Protein AF-A0A3L8DUJ2-F1 (afdb_monomer)

Structure (mmCIF, N/CA/C/O backbone):
data_AF-A0A3L8DUJ2-F1
#
_entry.id   AF-A0A3L8DUJ2-F1
#
loop_
_atom_site.group_PDB
_atom_site.id
_atom_site.type_symbol
_atom_site.label_atom_id
_atom_site.label_alt_id
_atom_site.label_comp_id
_atom_site.label_asym_id
_atom_site.label_entity_id
_atom_site.label_seq_id
_atom_site.pdbx_PDB_ins_code
_atom_site.Cartn_x
_atom_site.Cartn_y
_atom_site.Cartn_z
_atom_site.occupancy
_atom_site.B_iso_or_equiv
_atom_site.auth_seq_id
_atom_site.auth_comp_id
_atom_site.auth_asym_id
_atom_site.auth_atom_id
_atom_site.pdbx_PDB_model_num
ATOM 1 N N . MET A 1 1 ? 12.429 31.337 -0.204 1.00 51.56 1 MET A N 1
ATOM 2 C CA . MET A 1 1 ? 13.627 30.733 0.418 1.00 51.56 1 MET A CA 1
ATOM 3 C C . MET A 1 1 ? 13.841 29.356 -0.197 1.00 51.56 1 MET A C 1
ATOM 5 O O . MET A 1 1 ? 12.935 28.537 -0.114 1.00 51.56 1 MET A O 1
ATOM 9 N N . GLY A 1 2 ? 14.973 29.127 -0.867 1.00 71.50 2 GLY A N 1
ATOM 10 C CA . GLY A 1 2 ? 15.311 27.838 -1.490 1.00 71.50 2 GLY A CA 1
ATOM 11 C C . GLY A 1 2 ? 15.632 27.920 -2.986 1.00 71.50 2 GLY A C 1
ATOM 12 O O . GLY A 1 2 ? 15.269 28.884 -3.656 1.00 71.50 2 GLY A O 1
ATOM 13 N N . GLN A 1 3 ? 16.328 26.900 -3.489 1.00 84.81 3 GLN A N 1
ATOM 14 C CA . GLN A 1 3 ? 16.688 26.745 -4.900 1.00 84.81 3 GLN A CA 1
ATOM 15 C C . GLN A 1 3 ? 15.460 26.372 -5.748 1.00 84.81 3 GLN A C 1
ATOM 17 O O . GLN A 1 3 ? 14.489 25.792 -5.249 1.00 84.81 3 GLN A O 1
ATOM 22 N N . ARG A 1 4 ? 15.528 26.673 -7.048 1.00 89.69 4 ARG A N 1
ATOM 23 C CA . ARG A 1 4 ? 14.541 26.261 -8.053 1.00 89.69 4 ARG A CA 1
ATOM 24 C C . ARG A 1 4 ? 15.185 25.283 -9.031 1.00 89.69 4 ARG A C 1
ATOM 26 O O . ARG A 1 4 ? 16.366 25.418 -9.342 1.00 89.69 4 ARG A O 1
ATOM 33 N N . VAL A 1 5 ? 14.420 24.301 -9.496 1.00 88.75 5 VAL A N 1
ATOM 34 C CA . VAL A 1 5 ? 14.848 23.400 -10.573 1.00 88.75 5 VAL A CA 1
ATOM 35 C C . VAL A 1 5 ? 15.156 24.237 -11.819 1.00 88.75 5 VAL A C 1
ATOM 37 O O . VAL A 1 5 ? 14.340 25.061 -12.223 1.00 88.75 5 VAL A O 1
ATOM 40 N N . SER A 1 6 ? 16.350 24.056 -12.389 1.00 91.00 6 SER A N 1
ATOM 41 C CA . SER A 1 6 ? 16.820 24.796 -13.569 1.00 91.00 6 SER A CA 1
ATOM 42 C C . SER A 1 6 ? 16.299 24.224 -14.889 1.00 91.00 6 SER A C 1
ATOM 44 O O . SER A 1 6 ? 16.225 24.948 -15.877 1.00 91.00 6 SER A O 1
ATOM 46 N N . ARG A 1 7 ? 15.924 22.938 -14.912 1.00 89.69 7 ARG A N 1
ATOM 47 C CA . ARG A 1 7 ? 15.285 22.289 -16.064 1.00 89.69 7 ARG A CA 1
ATOM 48 C C . ARG A 1 7 ? 13.833 22.760 -16.194 1.00 89.69 7 ARG A C 1
ATOM 50 O O . ARG A 1 7 ? 13.106 22.800 -15.203 1.00 89.69 7 ARG A O 1
ATOM 57 N N . SER A 1 8 ? 13.419 23.090 -17.414 1.00 88.62 8 SER A N 1
ATOM 58 C CA . SER A 1 8 ? 12.047 23.503 -17.743 1.00 88.62 8 SER A CA 1
ATOM 59 C C . SER A 1 8 ? 11.201 22.395 -18.373 1.00 88.62 8 SER A C 1
ATOM 61 O O . SER A 1 8 ? 10.003 22.600 -18.561 1.00 88.62 8 SER A O 1
ATOM 63 N N . ASP A 1 9 ? 11.819 21.263 -18.709 1.00 92.00 9 ASP A N 1
ATOM 64 C CA . ASP A 1 9 ? 11.188 20.120 -19.368 1.00 92.00 9 ASP A CA 1
ATOM 65 C C . ASP A 1 9 ? 11.848 18.797 -18.935 1.00 92.00 9 ASP A C 1
ATOM 67 O O . ASP A 1 9 ? 12.896 18.798 -18.270 1.00 92.00 9 ASP A O 1
ATOM 71 N N . PHE A 1 10 ? 11.216 17.682 -19.296 1.00 92.25 10 PHE A N 1
ATOM 72 C CA . PHE A 1 10 ? 11.746 16.334 -19.145 1.00 92.25 10 PHE A CA 1
ATOM 73 C C . PHE A 1 10 ? 12.882 16.053 -20.137 1.00 92.25 10 PHE A C 1
ATOM 75 O O . PHE A 1 10 ? 13.062 16.730 -21.148 1.00 92.25 10 PHE A O 1
ATOM 82 N N . GLU A 1 11 ? 13.684 15.043 -19.815 1.00 91.56 11 GLU A N 1
ATOM 83 C CA . GLU A 1 11 ? 14.733 14.545 -20.698 1.00 91.56 11 GLU A CA 1
ATOM 84 C C . GLU A 1 11 ? 14.161 13.415 -21.554 1.00 91.56 11 GLU A C 1
ATOM 86 O O . GLU A 1 11 ? 13.809 12.359 -21.033 1.00 91.56 11 GLU A O 1
ATOM 91 N N . TRP A 1 12 ? 14.049 13.657 -22.858 1.00 91.44 12 TRP A N 1
ATOM 92 C CA . TRP A 1 12 ? 13.443 12.722 -23.800 1.00 91.44 12 TRP A CA 1
ATOM 93 C C . TRP A 1 12 ? 14.512 11.873 -24.481 1.00 91.44 12 TRP A C 1
ATOM 95 O O . TRP A 1 12 ? 15.396 12.394 -25.165 1.00 91.44 12 TRP A O 1
ATOM 105 N N . VAL A 1 13 ? 14.412 10.557 -24.311 1.00 90.12 13 VAL A N 1
ATOM 106 C CA . VAL A 1 13 ? 15.259 9.570 -24.985 1.00 90.12 13 VAL A CA 1
ATOM 107 C C . VAL A 1 13 ? 14.403 8.724 -25.922 1.00 90.12 13 VAL A C 1
ATOM 109 O O . VAL A 1 13 ? 13.294 8.335 -25.577 1.00 90.12 13 VAL A O 1
ATOM 112 N N . TYR A 1 14 ? 14.923 8.447 -27.118 1.00 86.69 14 TYR A N 1
ATOM 113 C CA . TYR A 1 14 ? 14.209 7.708 -28.174 1.00 86.69 14 TYR A CA 1
ATOM 114 C C . TYR A 1 14 ? 14.741 6.282 -28.363 1.00 86.69 14 TYR A C 1
ATOM 116 O O . TYR A 1 14 ? 14.442 5.614 -29.350 1.00 86.69 14 TYR A O 1
ATOM 124 N N . THR A 1 15 ? 15.581 5.828 -27.437 1.00 86.62 15 THR A N 1
ATOM 125 C CA . THR A 1 15 ? 16.028 4.439 -27.350 1.00 86.62 15 THR A CA 1
ATOM 126 C C . THR A 1 15 ? 14.998 3.617 -26.590 1.00 86.62 15 THR A C 1
ATOM 128 O O . THR A 1 15 ? 14.381 4.126 -25.658 1.00 86.62 15 THR A O 1
ATOM 131 N N . GLU A 1 16 ? 14.860 2.338 -26.936 1.00 81.31 16 GLU A N 1
ATOM 132 C CA . GLU A 1 16 ? 14.031 1.411 -26.161 1.00 81.31 16 GLU A CA 1
ATOM 133 C C . GLU A 1 16 ? 14.493 1.306 -24.700 1.00 81.31 16 GLU A C 1
ATOM 135 O O . GLU A 1 16 ? 15.642 1.618 -24.358 1.00 81.31 16 GLU A O 1
ATOM 140 N N . GLU A 1 17 ? 13.592 0.832 -23.836 1.00 84.25 17 GLU A N 1
ATOM 141 C CA . GLU A 1 17 ? 13.891 0.633 -22.424 1.00 84.25 17 GLU A CA 1
ATOM 142 C C . GLU A 1 17 ? 15.117 -0.304 -22.261 1.00 84.25 17 GLU A C 1
ATOM 144 O O . GLU A 1 17 ? 15.214 -1.353 -22.912 1.00 84.25 17 GLU A O 1
ATOM 149 N N . PRO A 1 18 ? 16.114 0.061 -21.434 1.00 88.69 18 PRO A N 1
ATOM 150 C CA . PRO A 1 18 ? 17.411 -0.609 -21.464 1.00 88.69 18 PRO A CA 1
ATOM 151 C C . PRO A 1 18 ? 17.435 -1.972 -20.754 1.00 88.69 18 PRO A C 1
ATOM 153 O O . PRO A 1 18 ? 18.408 -2.715 -20.906 1.00 88.69 18 PRO A O 1
ATOM 156 N N . HIS A 1 19 ? 16.436 -2.320 -19.941 1.00 90.06 19 HIS A N 1
ATOM 157 C CA . HIS A 1 19 ? 16.432 -3.497 -19.070 1.00 90.06 19 HIS A CA 1
ATOM 158 C C . HIS A 1 19 ? 16.319 -4.796 -19.857 1.00 90.06 19 HIS A C 1
ATOM 160 O O . HIS A 1 19 ? 17.081 -5.717 -19.561 1.00 90.06 19 HIS A O 1
ATOM 166 N N . ALA A 1 20 ? 15.448 -4.890 -20.863 1.00 87.50 20 ALA A N 1
ATOM 167 C CA . ALA A 1 20 ? 15.317 -6.081 -21.699 1.00 87.50 20 ALA A CA 1
ATOM 168 C C . ALA A 1 20 ? 16.631 -6.403 -22.425 1.00 87.50 20 ALA A C 1
ATOM 170 O O . ALA A 1 20 ? 17.154 -7.521 -22.315 1.00 87.50 20 ALA A O 1
ATOM 171 N N . THR A 1 21 ? 17.214 -5.404 -23.092 1.00 90.88 21 THR A N 1
ATOM 172 C CA . THR A 1 21 ? 18.497 -5.535 -23.799 1.00 90.88 21 THR A CA 1
ATOM 173 C C . THR A 1 21 ? 19.629 -5.867 -22.830 1.00 90.88 21 THR A C 1
ATOM 175 O O . THR A 1 21 ? 20.369 -6.834 -23.038 1.00 90.88 21 THR A O 1
ATOM 178 N N . ARG A 1 22 ? 19.730 -5.143 -21.707 1.00 94.81 22 ARG A N 1
ATOM 179 C CA . ARG A 1 22 ? 20.743 -5.399 -20.673 1.00 94.81 22 ARG A CA 1
ATOM 180 C C . ARG A 1 22 ? 20.598 -6.796 -20.068 1.00 94.81 22 ARG A C 1
ATOM 182 O O . ARG A 1 22 ? 21.603 -7.478 -19.886 1.00 94.81 22 ARG A O 1
ATOM 189 N N . ARG A 1 23 ? 19.374 -7.264 -19.806 1.00 94.25 23 ARG A N 1
ATOM 190 C CA . ARG A 1 23 ? 19.098 -8.619 -19.303 1.00 94.25 23 ARG A CA 1
ATOM 191 C C . ARG A 1 23 ? 19.582 -9.684 -20.282 1.00 94.25 23 ARG A C 1
ATOM 193 O O . ARG A 1 23 ? 20.184 -10.659 -19.840 1.00 94.25 23 ARG A O 1
ATOM 200 N N . LYS A 1 24 ? 19.348 -9.508 -21.587 1.00 95.00 24 LYS A N 1
ATOM 201 C CA . LYS A 1 24 ? 19.829 -10.439 -22.619 1.00 95.00 24 LYS A CA 1
ATOM 202 C C . LYS A 1 24 ? 21.357 -10.538 -22.603 1.00 95.00 24 LYS A C 1
ATOM 204 O O . LYS A 1 24 ? 21.879 -11.634 -22.422 1.00 95.00 24 LYS A O 1
ATOM 209 N N . ILE A 1 25 ? 22.048 -9.398 -22.672 1.00 97.44 25 ILE A N 1
ATOM 210 C CA . ILE A 1 25 ? 23.520 -9.330 -22.664 1.00 97.44 25 ILE A CA 1
ATOM 211 C C . ILE A 1 25 ? 24.095 -9.959 -21.383 1.00 97.44 25 ILE A C 1
ATOM 213 O O . ILE A 1 25 ? 25.041 -10.746 -21.437 1.00 97.44 25 ILE A O 1
ATOM 217 N N . ILE A 1 26 ? 23.504 -9.657 -20.220 1.00 97.94 26 ILE A N 1
ATOM 218 C CA . ILE A 1 26 ? 23.931 -10.224 -18.933 1.00 97.94 26 ILE A CA 1
ATOM 219 C C . ILE A 1 26 ? 23.755 -11.746 -18.912 1.00 97.94 26 ILE A C 1
ATOM 221 O O . ILE A 1 26 ? 24.659 -12.440 -18.461 1.00 97.94 26 ILE A O 1
ATOM 225 N N . LEU A 1 27 ? 22.627 -12.281 -19.388 1.00 97.69 27 LEU A N 1
ATOM 226 C CA . LEU A 1 27 ? 22.362 -13.725 -19.365 1.00 97.69 27 LEU A CA 1
ATOM 227 C C . LEU A 1 27 ? 23.178 -14.510 -20.397 1.00 97.69 27 LEU A C 1
ATOM 229 O O . LEU A 1 27 ? 23.447 -15.688 -20.165 1.00 97.69 27 LEU A O 1
ATOM 233 N N . GLU A 1 28 ? 23.555 -13.888 -21.513 1.00 97.69 28 GLU A N 1
ATOM 234 C CA . GLU A 1 28 ? 24.498 -14.462 -22.480 1.00 97.69 28 GLU A CA 1
ATOM 235 C C . GLU A 1 28 ? 25.902 -14.558 -21.875 1.00 97.69 28 GLU A C 1
ATOM 237 O O . GLU A 1 28 ? 26.544 -15.603 -21.965 1.00 97.69 28 GLU A O 1
ATOM 242 N N . LYS A 1 29 ? 26.352 -13.499 -21.189 1.00 98.38 29 LYS A N 1
ATOM 243 C CA . LYS A 1 29 ? 27.673 -13.458 -20.547 1.00 98.38 29 LYS A CA 1
ATOM 244 C C . LYS A 1 29 ? 27.754 -14.299 -19.266 1.00 98.38 29 LYS A C 1
ATOM 246 O O . LYS A 1 29 ? 28.795 -14.886 -18.982 1.00 98.38 29 LYS A O 1
ATOM 251 N N . TYR A 1 30 ? 26.674 -14.350 -18.488 1.00 98.12 30 TYR A N 1
ATOM 252 C CA . TYR A 1 30 ? 26.605 -15.000 -17.176 1.00 98.12 30 TYR A CA 1
ATOM 253 C C . TYR A 1 30 ? 25.392 -15.947 -17.078 1.00 98.12 30 TYR A C 1
ATOM 255 O O . TYR A 1 30 ? 24.457 -15.703 -16.303 1.00 98.12 30 TYR A O 1
ATOM 263 N N . PRO A 1 31 ? 25.381 -17.065 -17.831 1.00 97.19 31 PRO A N 1
ATOM 264 C CA . PRO A 1 31 ? 24.243 -17.986 -17.875 1.00 97.19 31 PRO A CA 1
ATOM 265 C C . PRO A 1 31 ? 23.925 -18.632 -16.519 1.00 97.19 31 PRO A C 1
ATOM 267 O O . PRO A 1 31 ? 22.786 -19.042 -16.291 1.00 97.19 31 PRO A O 1
ATOM 270 N N . GLN A 1 32 ? 24.888 -18.682 -15.590 1.00 97.75 32 GLN A N 1
ATOM 271 C CA . GLN A 1 32 ? 24.691 -19.182 -14.228 1.00 97.75 32 GLN A CA 1
ATOM 272 C C . GLN A 1 32 ? 23.631 -18.403 -13.439 1.00 97.75 32 GLN A C 1
ATOM 274 O O . GLN A 1 32 ? 23.022 -18.981 -12.543 1.00 97.75 32 GLN A O 1
ATOM 279 N N . ILE A 1 33 ? 23.342 -17.145 -13.799 1.00 97.81 33 ILE A N 1
ATOM 280 C CA . ILE A 1 33 ? 22.275 -16.347 -13.170 1.00 97.81 33 ILE A CA 1
ATOM 281 C C . ILE A 1 33 ? 20.909 -17.023 -13.336 1.00 97.81 33 ILE A C 1
ATOM 283 O O . ILE A 1 33 ? 20.070 -16.924 -12.447 1.00 97.81 33 ILE A O 1
ATOM 287 N N . LYS A 1 34 ? 20.691 -17.794 -14.413 1.00 96.00 34 LYS A N 1
ATOM 288 C CA . LYS A 1 34 ? 19.440 -18.546 -14.609 1.00 96.00 34 LYS A CA 1
ATOM 289 C C . LYS A 1 34 ? 19.165 -19.544 -13.478 1.00 96.00 34 LYS A C 1
ATOM 291 O O . LYS A 1 34 ? 18.008 -19.867 -13.243 1.00 96.00 34 LYS A O 1
ATOM 296 N N . ARG A 1 35 ? 20.199 -20.008 -12.761 1.00 96.50 35 ARG A N 1
ATOM 297 C CA . ARG A 1 35 ? 20.050 -20.899 -11.594 1.00 96.50 35 ARG A CA 1
ATOM 298 C C . ARG A 1 35 ? 19.441 -20.193 -10.381 1.00 96.50 35 ARG A C 1
ATOM 300 O O . ARG A 1 35 ? 18.950 -20.868 -9.489 1.00 96.50 35 ARG A O 1
ATOM 307 N N . LEU A 1 36 ? 19.482 -18.860 -10.350 1.00 95.19 36 LEU A N 1
ATOM 308 C CA . LEU A 1 36 ? 18.889 -18.040 -9.291 1.00 95.19 36 LEU A CA 1
ATOM 309 C C . LEU A 1 36 ? 17.400 -17.759 -9.537 1.00 95.19 36 LEU A C 1
ATOM 311 O O . LEU A 1 36 ? 16.731 -17.221 -8.661 1.00 95.19 36 LEU A O 1
ATOM 315 N N . PHE A 1 37 ? 16.869 -18.080 -10.723 1.00 94.25 37 PHE A N 1
ATOM 316 C CA . PHE A 1 37 ? 15.454 -17.874 -11.014 1.00 94.25 37 PHE A CA 1
ATOM 317 C C . PHE A 1 37 ? 14.604 -18.851 -10.208 1.00 94.25 37 PHE A C 1
ATOM 319 O O . PHE A 1 37 ? 14.864 -20.051 -10.173 1.00 94.25 37 PHE A O 1
ATOM 326 N N . GLY A 1 38 ? 13.551 -18.332 -9.596 1.00 93.25 38 GLY A N 1
ATOM 327 C CA . GLY A 1 38 ? 12.688 -19.099 -8.721 1.00 93.25 38 GLY A CA 1
ATOM 328 C C . GLY A 1 38 ? 11.961 -18.171 -7.769 1.00 93.25 38 GLY A C 1
ATOM 329 O O . GLY A 1 38 ? 11.775 -16.993 -8.056 1.00 93.25 38 GLY A O 1
ATOM 330 N N . TYR A 1 39 ? 11.548 -18.721 -6.640 1.00 94.81 39 TYR A N 1
ATOM 331 C CA . TYR A 1 39 ? 10.947 -17.978 -5.544 1.00 94.81 39 TYR A CA 1
ATOM 332 C C . TYR A 1 39 ? 11.642 -18.393 -4.247 1.00 94.81 39 TYR A C 1
ATOM 334 O O . TYR A 1 39 ? 12.182 -19.499 -4.174 1.00 94.81 39 TYR A O 1
ATOM 342 N N . ASP A 1 40 ? 11.618 -17.536 -3.231 1.00 93.19 40 ASP A N 1
ATOM 343 C CA . ASP A 1 40 ? 12.178 -17.861 -1.919 1.00 93.19 40 ASP A CA 1
ATOM 344 C C . ASP A 1 40 ? 11.108 -18.547 -1.040 1.00 93.19 40 ASP A C 1
ATOM 346 O O . ASP A 1 40 ? 10.085 -17.934 -0.713 1.00 93.19 40 ASP A O 1
ATOM 350 N N . PRO A 1 41 ? 11.300 -19.813 -0.616 1.00 93.38 41 PRO A N 1
ATOM 351 C CA . PRO A 1 41 ? 10.362 -20.497 0.268 1.00 93.38 41 PRO A CA 1
ATOM 352 C C . PRO A 1 41 ? 10.197 -19.837 1.642 1.00 93.38 41 PRO A C 1
ATOM 354 O O . PRO A 1 41 ? 9.145 -20.034 2.260 1.00 93.38 41 PRO A O 1
ATOM 357 N N . ASN A 1 42 ? 11.190 -19.086 2.125 1.00 96.44 42 ASN A N 1
ATOM 358 C CA . ASN A 1 42 ? 11.157 -18.435 3.435 1.00 96.44 42 ASN A CA 1
ATOM 359 C C . ASN A 1 42 ? 10.414 -17.102 3.416 1.00 96.44 42 ASN A C 1
ATOM 361 O O . ASN A 1 42 ? 9.844 -16.708 4.433 1.00 96.44 42 ASN A O 1
ATOM 365 N N . PHE A 1 43 ? 10.355 -16.447 2.258 1.00 97.62 43 PHE A N 1
ATOM 366 C CA . PHE A 1 43 ? 9.758 -15.126 2.094 1.00 97.62 43 PHE A CA 1
ATOM 367 C C . PHE A 1 43 ? 8.336 -15.032 2.671 1.00 97.62 43 PHE A C 1
ATOM 369 O O . PHE A 1 43 ? 8.038 -14.115 3.434 1.00 97.62 43 PHE A O 1
ATOM 376 N N . LYS A 1 44 ? 7.474 -16.028 2.417 1.00 97.19 44 LYS A N 1
ATOM 377 C CA . LYS A 1 44 ? 6.113 -16.056 2.985 1.00 97.19 44 LYS A CA 1
ATOM 378 C C . LYS A 1 44 ? 6.097 -16.036 4.519 1.00 97.19 44 LYS A C 1
ATOM 380 O O . LYS A 1 44 ? 5.239 -15.390 5.102 1.00 97.19 44 LYS A O 1
ATOM 385 N N . TRP A 1 45 ? 7.051 -16.687 5.181 1.00 97.88 45 TRP A N 1
ATOM 386 C CA . TRP A 1 45 ? 7.107 -16.723 6.643 1.00 97.88 45 TRP A CA 1
ATOM 387 C C . TRP A 1 45 ? 7.568 -15.391 7.225 1.00 97.88 45 TRP A C 1
ATOM 389 O O . TRP A 1 45 ? 7.019 -14.952 8.231 1.00 97.88 45 TRP A O 1
ATOM 399 N N . VAL A 1 46 ? 8.512 -14.717 6.560 1.00 98.19 46 VAL A N 1
ATOM 400 C CA . VAL A 1 46 ? 8.948 -13.363 6.935 1.00 98.19 46 VAL A CA 1
ATOM 401 C C . VAL A 1 46 ? 7.777 -12.386 6.832 1.00 98.19 46 VAL A C 1
ATOM 403 O O . VAL A 1 46 ? 7.485 -11.666 7.784 1.00 98.19 46 VAL A O 1
ATOM 406 N N . VAL A 1 47 ? 7.049 -12.416 5.712 1.00 98.56 47 VAL A N 1
ATOM 407 C CA . VAL A 1 47 ? 5.867 -11.568 5.503 1.00 98.56 47 VAL A CA 1
ATOM 408 C C . VAL A 1 47 ? 4.773 -11.877 6.521 1.00 98.56 47 VAL A C 1
ATOM 410 O O . VAL A 1 47 ? 4.226 -10.954 7.119 1.00 98.56 47 VAL A O 1
ATOM 413 N N . THR A 1 48 ? 4.493 -13.155 6.791 1.00 98.56 48 THR A N 1
ATOM 414 C CA . THR A 1 48 ? 3.551 -13.542 7.848 1.00 98.56 48 THR A CA 1
ATOM 415 C C . THR A 1 48 ? 3.982 -13.028 9.215 1.00 98.56 48 THR A C 1
ATOM 417 O O . THR A 1 48 ? 3.153 -12.463 9.921 1.00 98.56 48 THR A O 1
ATOM 420 N N . GLY A 1 49 ? 5.263 -13.136 9.569 1.00 98.31 49 GLY A N 1
ATOM 421 C CA . GLY A 1 49 ? 5.792 -12.576 10.812 1.00 98.31 49 GLY A CA 1
ATOM 422 C C . GLY A 1 49 ? 5.570 -11.066 10.921 1.00 98.31 49 GLY A C 1
ATOM 423 O O . GLY A 1 49 ? 5.127 -10.593 11.964 1.00 98.31 49 GLY A O 1
ATOM 424 N N . MET A 1 50 ? 5.797 -10.313 9.840 1.00 98.31 50 MET A N 1
ATOM 425 C CA . MET A 1 50 ? 5.558 -8.864 9.807 1.00 98.31 50 MET A CA 1
ATOM 426 C C . MET A 1 50 ? 4.078 -8.498 9.972 1.00 98.31 50 MET A C 1
ATOM 428 O O . MET A 1 50 ? 3.760 -7.596 10.746 1.00 98.31 50 MET A O 1
ATOM 432 N N . VAL A 1 51 ? 3.168 -9.208 9.295 1.00 97.94 51 VAL A N 1
ATOM 433 C CA . VAL A 1 51 ? 1.717 -8.985 9.442 1.00 97.94 51 VAL A CA 1
ATOM 434 C C . VAL A 1 51 ? 1.267 -9.288 10.870 1.00 97.94 51 VAL A C 1
ATOM 436 O O . VAL A 1 51 ? 0.591 -8.471 11.492 1.00 97.94 51 VAL A O 1
ATOM 439 N N . LEU A 1 52 ? 1.686 -10.431 11.421 1.00 96.31 52 LEU A N 1
ATOM 440 C CA . LEU A 1 52 ? 1.353 -10.807 12.794 1.00 96.31 52 LEU A CA 1
ATOM 441 C C . LEU A 1 52 ? 1.935 -9.817 13.808 1.00 96.31 52 LEU A C 1
ATOM 443 O O . LEU A 1 52 ? 1.256 -9.485 14.772 1.00 96.31 52 LEU A O 1
ATOM 447 N N . MET A 1 53 ? 3.143 -9.296 13.580 1.00 94.19 53 MET A N 1
ATOM 448 C CA . MET A 1 53 ? 3.733 -8.256 14.426 1.00 94.19 53 MET A CA 1
ATOM 449 C C . MET A 1 53 ? 2.890 -6.973 14.422 1.00 94.19 53 MET A C 1
ATOM 451 O O . MET A 1 53 ? 2.637 -6.410 15.487 1.00 94.19 53 MET A O 1
ATOM 455 N N . GLN A 1 54 ? 2.400 -6.534 13.256 1.00 91.38 54 GLN A N 1
ATOM 456 C CA . GLN A 1 54 ? 1.486 -5.389 13.184 1.00 91.38 54 GLN A CA 1
ATOM 457 C C . GLN A 1 54 ? 0.187 -5.656 13.951 1.00 91.38 54 GLN A C 1
ATOM 459 O O . GLN A 1 54 ? -0.267 -4.790 14.694 1.00 91.38 54 GLN A O 1
ATOM 464 N N . PHE A 1 55 ? -0.377 -6.863 13.854 1.00 89.62 55 PHE A N 1
ATOM 465 C CA . PHE A 1 55 ? -1.595 -7.214 14.595 1.00 89.62 55 PHE A CA 1
ATOM 466 C C . PHE A 1 55 ? -1.356 -7.287 16.105 1.00 89.62 55 PHE A C 1
ATOM 468 O O . PHE A 1 55 ? -2.164 -6.790 16.883 1.00 89.62 55 PHE A O 1
ATOM 475 N N . LEU A 1 56 ? -0.224 -7.847 16.538 1.00 87.44 56 LEU A N 1
ATOM 476 C CA . LEU A 1 56 ? 0.161 -7.869 17.949 1.00 87.44 56 LEU A CA 1
ATOM 477 C C . LEU A 1 56 ? 0.372 -6.456 18.504 1.00 87.44 56 LEU A C 1
ATOM 479 O O . LEU A 1 56 ? 0.078 -6.208 19.674 1.00 87.44 56 LEU A O 1
ATOM 483 N N . SER A 1 57 ? 0.822 -5.513 17.670 1.00 85.81 57 SER A N 1
ATOM 484 C CA . SER A 1 57 ? 0.989 -4.121 18.089 1.00 85.81 57 SER A CA 1
ATOM 485 C C . SER A 1 57 ? -0.325 -3.483 18.558 1.00 85.81 57 SER A C 1
ATOM 487 O O . SER A 1 57 ? -0.278 -2.629 19.442 1.00 85.81 57 SER A O 1
ATOM 489 N N . PHE A 1 58 ? -1.492 -3.944 18.080 1.00 80.62 58 PHE A N 1
ATOM 490 C CA . PHE A 1 58 ? -2.806 -3.423 18.484 1.00 80.62 58 PHE A CA 1
ATOM 491 C C . PHE A 1 58 ? -3.017 -3.468 20.003 1.00 80.62 58 PHE A C 1
ATOM 493 O O . PHE A 1 58 ? -3.525 -2.510 20.587 1.00 80.62 58 PHE A O 1
ATOM 500 N N . PHE A 1 59 ? -2.549 -4.531 20.664 1.00 80.00 59 PHE A N 1
ATOM 501 C CA . PHE A 1 59 ? -2.672 -4.691 22.116 1.00 80.00 59 PHE A CA 1
ATOM 502 C C . PHE A 1 59 ? -1.787 -3.729 22.911 1.00 80.00 59 PHE A C 1
ATOM 504 O O . PHE A 1 59 ? -2.094 -3.436 24.062 1.00 80.00 59 PHE A O 1
ATOM 511 N N . ILE A 1 60 ? -0.705 -3.239 22.302 1.00 78.00 60 ILE A N 1
ATOM 512 C CA . ILE A 1 60 ? 0.233 -2.298 22.922 1.00 78.00 60 ILE A CA 1
ATOM 513 C C . ILE A 1 60 ? -0.235 -0.865 22.672 1.00 78.00 60 ILE A C 1
ATOM 515 O O . ILE A 1 60 ? -0.260 -0.046 23.587 1.00 78.00 60 ILE A O 1
ATOM 519 N N . VAL A 1 61 ? -0.607 -0.547 21.428 1.00 80.19 61 VAL A N 1
ATOM 520 C CA . VAL A 1 61 ? -0.882 0.836 21.016 1.00 80.19 61 VAL A CA 1
ATOM 521 C C . VAL A 1 61 ? -2.191 1.392 21.564 1.00 80.19 61 VAL A C 1
ATOM 523 O O . VAL A 1 61 ? -2.301 2.609 21.695 1.00 80.19 61 VAL A O 1
ATOM 526 N N . LYS A 1 62 ? -3.151 0.529 21.924 1.00 75.19 62 LYS A N 1
ATOM 527 C CA . LYS A 1 62 ? -4.461 0.937 22.459 1.00 75.19 62 LYS A CA 1
ATOM 528 C C . LYS A 1 62 ? -4.373 1.781 23.741 1.00 75.19 62 LYS A C 1
ATOM 530 O O . LYS A 1 62 ? -5.245 2.609 23.969 1.00 75.19 62 LYS A O 1
ATOM 535 N N . ASP A 1 63 ? -3.318 1.597 24.540 1.00 76.38 63 ASP A N 1
ATOM 536 C CA . ASP A 1 63 ? -3.138 2.277 25.832 1.00 76.38 63 ASP A CA 1
ATOM 537 C C . ASP A 1 63 ? -2.107 3.426 25.761 1.00 76.38 63 ASP A C 1
ATOM 539 O O . ASP A 1 63 ? -1.743 4.020 26.780 1.00 76.38 63 ASP A O 1
ATOM 543 N N . LEU A 1 64 ? -1.584 3.745 24.568 1.00 75.62 64 LEU A N 1
ATOM 544 C CA . LEU A 1 64 ? -0.565 4.781 24.401 1.00 75.62 64 LEU A CA 1
ATOM 545 C C . LEU A 1 64 ? -1.175 6.180 24.286 1.00 75.62 64 LEU A C 1
ATOM 547 O O . LEU A 1 64 ? -2.171 6.408 23.606 1.00 75.62 64 LEU A O 1
ATOM 551 N N . SER A 1 65 ? -0.491 7.166 24.872 1.00 83.44 65 SER A N 1
ATOM 552 C CA . SER A 1 65 ? -0.777 8.571 24.582 1.00 83.44 65 SER A CA 1
ATOM 553 C C . SER A 1 65 ? -0.397 8.920 23.139 1.00 83.44 65 SER A C 1
ATOM 555 O O . SER A 1 65 ? 0.555 8.366 22.585 1.00 83.44 65 SER A O 1
ATOM 557 N N . TYR A 1 66 ? -1.086 9.899 22.548 1.00 80.62 66 TYR A N 1
ATOM 558 C CA . TYR A 1 66 ? -0.869 10.315 21.157 1.00 80.62 66 TYR A CA 1
ATOM 559 C C . TYR A 1 66 ? 0.603 10.578 20.774 1.00 80.62 66 TYR A C 1
ATOM 561 O O . TYR A 1 66 ? 1.018 10.092 19.724 1.00 80.62 66 TYR A O 1
ATOM 569 N N . PRO A 1 67 ? 1.444 11.256 21.584 1.00 87.00 67 PRO A N 1
ATOM 570 C CA . PRO A 1 67 ? 2.852 11.448 21.224 1.00 87.00 67 PRO A CA 1
ATOM 571 C C . PRO A 1 67 ? 3.644 10.137 21.136 1.00 87.00 67 PRO A C 1
ATOM 573 O O . PRO A 1 67 ? 4.452 9.960 20.226 1.00 87.00 67 PRO A O 1
ATOM 576 N N . LYS A 1 68 ? 3.394 9.196 22.059 1.00 84.19 68 LYS A N 1
ATOM 577 C CA . LYS A 1 68 ? 4.032 7.871 22.046 1.00 84.19 68 LYS A CA 1
ATOM 578 C C . LYS A 1 68 ? 3.530 7.038 20.871 1.00 84.19 68 LYS A C 1
ATOM 580 O O . LYS A 1 68 ? 4.330 6.368 20.227 1.00 84.19 68 LYS A O 1
ATOM 585 N N . LEU A 1 69 ? 2.231 7.124 20.577 1.00 83.94 69 LEU A N 1
ATOM 586 C CA . LEU A 1 69 ? 1.620 6.481 19.419 1.00 83.94 69 LEU A CA 1
ATOM 587 C C . LEU A 1 69 ? 2.261 6.967 18.117 1.00 83.94 69 LEU A C 1
ATOM 589 O O . LEU A 1 69 ? 2.671 6.141 17.315 1.00 83.94 69 LEU A O 1
ATOM 593 N N . LEU A 1 70 ? 2.404 8.282 17.924 1.00 85.56 70 LEU A N 1
ATOM 594 C CA . LEU A 1 70 ? 3.029 8.850 16.725 1.00 85.56 70 LEU A CA 1
ATOM 595 C C . LEU A 1 70 ? 4.497 8.431 16.584 1.00 85.56 70 LEU A C 1
ATOM 597 O O . LEU A 1 70 ? 4.924 8.061 15.491 1.00 85.56 70 LEU A O 1
ATOM 601 N N . LEU A 1 71 ? 5.259 8.439 17.683 1.00 89.56 71 LEU A N 1
ATOM 602 C CA . LEU A 1 71 ? 6.651 7.990 17.678 1.00 89.56 71 LEU A CA 1
ATOM 603 C C . LEU A 1 71 ? 6.761 6.508 17.295 1.00 89.56 71 LEU A C 1
ATOM 605 O O . LEU A 1 71 ? 7.553 6.154 16.426 1.00 89.56 71 LEU A O 1
ATOM 609 N N . LEU A 1 72 ? 5.948 5.645 17.909 1.00 90.19 72 LEU A N 1
ATOM 610 C CA . LEU A 1 72 ? 5.951 4.212 17.621 1.00 90.19 72 LEU A CA 1
ATOM 611 C C . LEU A 1 72 ? 5.450 3.920 16.200 1.00 90.19 72 LEU A C 1
ATOM 613 O O . LEU A 1 72 ? 6.037 3.101 15.493 1.00 90.19 72 LEU A O 1
ATOM 617 N N . ALA A 1 73 ? 4.406 4.620 15.755 1.00 88.00 73 ALA A N 1
ATOM 618 C CA . ALA A 1 73 ? 3.882 4.512 14.401 1.00 88.00 73 ALA A CA 1
ATOM 619 C C . ALA A 1 73 ? 4.942 4.891 13.366 1.00 88.00 73 ALA A C 1
ATOM 621 O O . ALA A 1 73 ? 5.057 4.206 12.361 1.00 88.00 73 ALA A O 1
ATOM 622 N N . TYR A 1 74 ? 5.757 5.919 13.609 1.00 89.56 74 TYR A N 1
ATOM 623 C CA . TYR A 1 74 ? 6.824 6.301 12.686 1.00 89.56 74 TYR A CA 1
ATOM 624 C C . TYR A 1 74 ? 8.027 5.347 12.748 1.00 89.56 74 TYR A C 1
ATO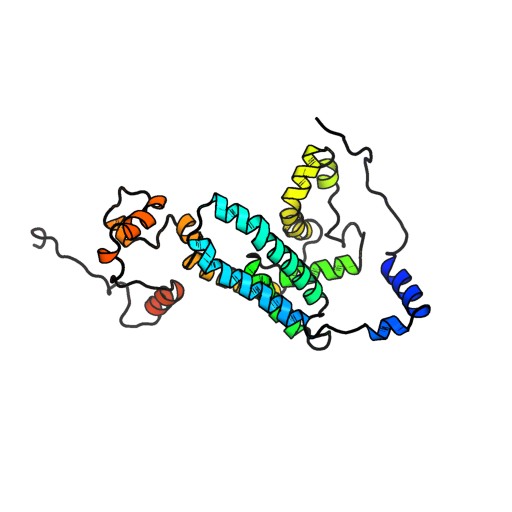M 626 O O . TYR A 1 74 ? 8.449 4.808 11.726 1.00 89.56 74 TYR A O 1
ATOM 634 N N . CYS A 1 75 ? 8.571 5.106 13.944 1.00 91.44 75 CYS A N 1
ATOM 635 C CA . CYS A 1 75 ? 9.825 4.370 14.121 1.00 91.44 75 CYS A CA 1
ATOM 636 C C . CYS A 1 75 ? 9.688 2.853 13.955 1.00 91.44 75 CYS A C 1
ATOM 638 O O . CYS A 1 75 ? 10.665 2.196 13.609 1.00 91.44 75 CYS A O 1
ATOM 640 N N . PHE A 1 76 ? 8.509 2.291 14.222 1.00 91.12 76 PHE A N 1
ATOM 641 C CA . PHE A 1 76 ? 8.277 0.848 14.167 1.00 91.12 76 PHE A CA 1
ATOM 642 C C . PHE A 1 76 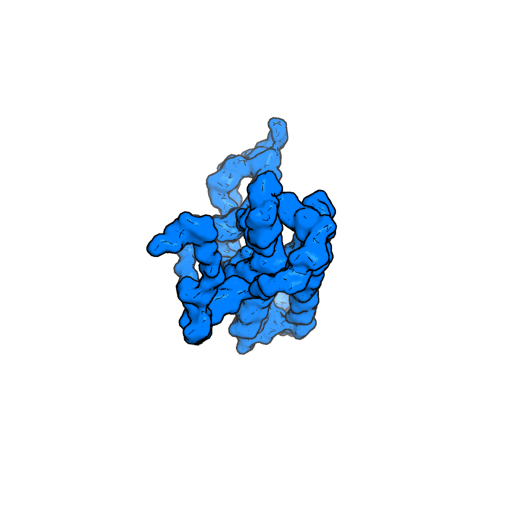? 7.218 0.496 13.125 1.00 91.12 76 PHE A C 1
ATOM 644 O O . PHE A 1 76 ? 7.507 -0.226 12.170 1.00 91.12 76 PHE A O 1
ATOM 651 N N . GLY A 1 77 ? 6.019 1.072 13.252 1.00 91.69 77 GLY A N 1
ATOM 652 C CA . GLY A 1 77 ? 4.909 0.799 12.336 1.00 91.69 77 GLY A CA 1
ATOM 653 C C . GLY A 1 77 ? 5.246 1.146 10.883 1.00 91.69 77 GLY A C 1
ATOM 654 O O . GLY A 1 77 ? 5.002 0.346 9.984 1.00 91.69 77 GLY A O 1
ATOM 655 N N . GLY A 1 78 ? 5.876 2.298 10.657 1.00 91.88 78 GLY A N 1
ATOM 656 C CA . GLY A 1 78 ? 6.271 2.796 9.345 1.00 91.88 78 GLY A CA 1
ATOM 657 C C . GLY A 1 78 ? 7.361 1.946 8.704 1.00 91.88 78 GLY A C 1
ATOM 658 O O . GLY A 1 78 ? 7.286 1.668 7.511 1.00 91.88 78 GLY A O 1
ATOM 659 N N . VAL A 1 79 ? 8.326 1.462 9.492 1.00 95.56 79 VAL A N 1
ATOM 660 C CA . VAL A 1 79 ? 9.390 0.567 9.009 1.00 95.56 79 VAL A CA 1
ATOM 661 C C . VAL A 1 79 ? 8.803 -0.765 8.547 1.00 95.56 79 VAL A C 1
ATOM 663 O O . VAL A 1 79 ? 9.103 -1.222 7.442 1.00 95.56 79 VAL A O 1
ATOM 666 N N . ILE A 1 80 ? 7.920 -1.365 9.350 1.00 96.69 80 ILE A N 1
ATOM 667 C CA . ILE A 1 80 ? 7.271 -2.626 8.981 1.00 96.69 80 ILE A CA 1
ATOM 668 C C . ILE A 1 80 ? 6.330 -2.424 7.790 1.00 96.69 80 ILE A C 1
ATOM 670 O O . ILE A 1 80 ? 6.366 -3.222 6.859 1.00 96.69 80 ILE A O 1
ATOM 674 N N . ASN A 1 81 ? 5.541 -1.346 7.753 1.00 95.06 81 ASN A N 1
ATOM 675 C CA . ASN A 1 81 ? 4.666 -1.060 6.612 1.00 95.06 81 ASN A CA 1
ATOM 676 C C . ASN A 1 81 ? 5.454 -0.803 5.326 1.00 95.06 81 ASN A C 1
ATOM 678 O O . ASN A 1 81 ? 5.056 -1.287 4.270 1.00 95.06 81 ASN A O 1
ATOM 682 N N . HIS A 1 82 ? 6.595 -0.118 5.397 1.00 95.31 82 HIS A N 1
ATOM 683 C CA . HIS A 1 82 ? 7.475 0.032 4.242 1.00 95.31 82 HIS A CA 1
ATOM 684 C C . HIS A 1 82 ? 7.998 -1.328 3.753 1.00 95.31 82 HIS A C 1
ATOM 686 O O . HIS A 1 82 ? 7.973 -1.612 2.557 1.00 95.31 82 HIS A O 1
ATOM 692 N N . SER A 1 83 ? 8.396 -2.211 4.672 1.00 97.75 83 SER A N 1
ATOM 693 C CA . SER A 1 83 ? 8.812 -3.571 4.319 1.00 97.75 83 SER A CA 1
ATOM 694 C C . SER A 1 83 ? 7.663 -4.409 3.739 1.00 97.75 83 SER A C 1
ATOM 696 O O . SER A 1 83 ? 7.864 -5.124 2.761 1.00 97.75 83 SER A O 1
ATOM 698 N N . LEU A 1 84 ? 6.440 -4.274 4.259 1.00 98.12 84 LEU A N 1
ATOM 699 C CA . LEU A 1 84 ? 5.246 -4.928 3.714 1.00 98.12 84 LEU A CA 1
ATOM 700 C C . LEU A 1 84 ? 4.882 -4.410 2.316 1.00 98.12 84 LEU A C 1
ATOM 702 O O . LEU A 1 84 ? 4.489 -5.205 1.467 1.00 98.12 84 LEU A O 1
ATOM 706 N N . MET A 1 85 ? 5.070 -3.119 2.036 1.00 96.31 85 MET A N 1
ATOM 707 C CA . MET A 1 85 ? 4.924 -2.567 0.683 1.00 96.31 85 MET A CA 1
ATOM 708 C C . MET A 1 85 ? 5.908 -3.216 -0.298 1.00 96.31 85 MET A C 1
ATOM 710 O O . MET A 1 85 ? 5.511 -3.645 -1.382 1.00 96.31 85 MET A O 1
ATOM 714 N N . LEU A 1 86 ? 7.176 -3.366 0.101 1.00 97.19 86 LEU A N 1
ATOM 715 C CA . LEU A 1 86 ? 8.174 -4.096 -0.689 1.00 97.19 86 LEU A CA 1
ATOM 716 C C . LEU A 1 86 ? 7.826 -5.587 -0.811 1.00 97.19 86 LEU A C 1
ATOM 718 O O . LEU A 1 86 ? 8.028 -6.196 -1.858 1.00 97.19 86 LEU A O 1
ATOM 722 N N . ALA A 1 87 ? 7.237 -6.183 0.222 1.00 98.19 87 ALA A N 1
ATOM 723 C CA . ALA A 1 87 ? 6.762 -7.552 0.136 1.00 98.19 87 ALA A CA 1
ATOM 724 C C . ALA A 1 87 ? 5.618 -7.698 -0.881 1.00 98.19 87 ALA A C 1
ATOM 726 O O . ALA A 1 87 ? 5.637 -8.617 -1.695 1.00 98.19 87 ALA A O 1
ATOM 727 N N . ILE A 1 88 ? 4.645 -6.784 -0.887 1.00 98.12 88 ILE A N 1
ATOM 728 C CA . ILE A 1 88 ? 3.571 -6.742 -1.892 1.00 98.12 88 ILE A CA 1
ATOM 729 C C . ILE A 1 88 ? 4.162 -6.585 -3.300 1.00 98.12 88 ILE A C 1
ATOM 731 O O . ILE A 1 88 ? 3.693 -7.249 -4.229 1.00 98.12 88 ILE A O 1
ATOM 735 N N . HIS A 1 89 ? 5.228 -5.794 -3.450 1.00 97.75 89 HIS A N 1
ATOM 736 C CA . HIS A 1 89 ? 5.997 -5.707 -4.690 1.00 97.75 89 HIS A CA 1
ATOM 737 C C . HIS A 1 89 ? 6.542 -7.073 -5.140 1.00 97.75 89 HIS A C 1
ATOM 739 O O . HIS A 1 89 ? 6.236 -7.516 -6.248 1.00 97.75 89 HIS A O 1
ATOM 745 N N . GLU A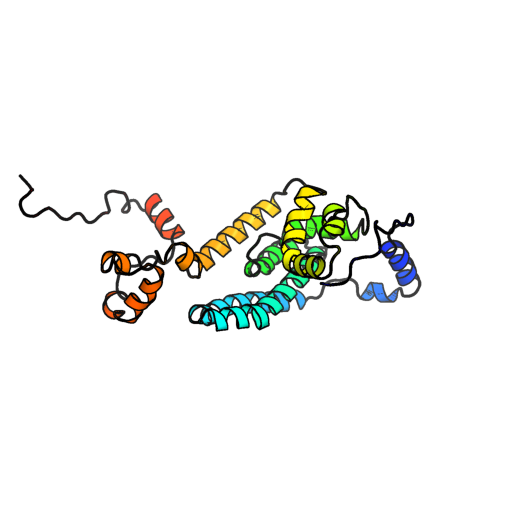 1 90 ? 7.251 -7.809 -4.285 1.00 97.56 90 GLU A N 1
ATOM 746 C CA . GLU A 1 90 ? 7.768 -9.144 -4.631 1.00 97.56 90 GLU A CA 1
ATOM 747 C C . GLU A 1 90 ? 6.639 -10.160 -4.914 1.00 97.56 90 GLU A C 1
ATOM 749 O O . GLU A 1 90 ? 6.706 -10.972 -5.845 1.00 97.56 90 GLU A O 1
ATOM 754 N N . ILE A 1 91 ? 5.539 -10.092 -4.156 1.00 98.19 91 ILE A N 1
ATOM 755 C CA . ILE A 1 91 ? 4.338 -10.917 -4.373 1.00 98.19 91 ILE A CA 1
ATOM 756 C C . ILE A 1 91 ? 3.715 -10.621 -5.744 1.00 98.19 91 ILE A C 1
ATOM 758 O O . ILE A 1 91 ? 3.218 -11.535 -6.415 1.00 98.19 91 ILE A O 1
ATOM 762 N N . SER A 1 92 ? 3.761 -9.366 -6.201 1.00 97.50 92 SER A N 1
ATOM 763 C CA . SER A 1 92 ? 3.247 -8.967 -7.513 1.00 97.50 92 SER A CA 1
ATOM 764 C C . SER A 1 92 ? 3.962 -9.711 -8.652 1.00 97.50 92 SER A C 1
ATOM 766 O O . SER A 1 92 ? 3.300 -10.182 -9.586 1.00 97.50 92 SER A O 1
ATOM 768 N N . HIS A 1 93 ? 5.258 -9.982 -8.478 1.00 97.19 93 HIS A N 1
ATOM 769 C CA . HIS A 1 93 ? 6.102 -10.791 -9.366 1.00 97.19 93 HIS A CA 1
ATOM 770 C C . HIS A 1 93 ? 5.916 -12.307 -9.207 1.00 97.19 93 HIS A C 1
ATOM 772 O O . HIS A 1 93 ? 6.457 -13.091 -9.981 1.00 97.19 93 HIS A O 1
ATOM 778 N N . ASN A 1 94 ? 5.048 -12.739 -8.289 1.00 97.44 94 ASN A N 1
ATOM 779 C CA . ASN A 1 94 ? 4.783 -14.133 -7.916 1.00 97.44 94 ASN A CA 1
ATOM 780 C C . ASN A 1 94 ? 5.944 -14.823 -7.178 1.00 97.44 94 ASN A C 1
ATOM 782 O O . ASN A 1 94 ? 6.083 -16.046 -7.256 1.00 97.44 94 ASN A O 1
ATOM 786 N N . LEU A 1 95 ? 6.753 -14.062 -6.437 1.00 96.81 95 LEU A N 1
ATOM 787 C CA . LEU A 1 95 ? 7.940 -14.575 -5.746 1.00 96.81 95 LEU A CA 1
ATOM 788 C C . LEU A 1 95 ? 7.656 -15.156 -4.348 1.00 96.81 95 LEU A C 1
ATOM 790 O O . LEU A 1 95 ? 8.586 -15.569 -3.663 1.00 96.81 95 LEU A O 1
ATOM 794 N N . ALA A 1 96 ? 6.387 -15.274 -3.934 1.00 96.75 96 ALA A N 1
ATOM 795 C CA . ALA A 1 96 ? 6.026 -15.954 -2.683 1.00 96.75 96 ALA A CA 1
ATOM 796 C C . ALA A 1 96 ? 5.735 -17.452 -2.862 1.00 96.75 96 ALA A C 1
ATOM 798 O O . ALA A 1 96 ? 6.111 -18.269 -2.021 1.00 96.75 96 ALA A O 1
ATOM 799 N N . PHE A 1 97 ? 5.066 -17.825 -3.958 1.00 97.25 97 PHE A N 1
ATOM 800 C CA . PHE A 1 97 ? 4.703 -19.223 -4.256 1.00 97.25 97 PHE A CA 1
ATOM 801 C C . PHE A 1 97 ? 5.133 -19.689 -5.652 1.00 97.25 97 PHE A C 1
ATOM 803 O O . PHE A 1 97 ? 4.792 -20.803 -6.061 1.00 97.25 97 PHE A O 1
ATOM 810 N N . GLY A 1 98 ? 5.852 -18.840 -6.388 1.00 96.31 98 GLY A N 1
ATOM 811 C CA . GLY A 1 98 ? 6.292 -19.088 -7.754 1.00 96.31 98 GLY A CA 1
ATOM 812 C C . GLY A 1 98 ? 5.212 -18.839 -8.810 1.00 96.31 98 GLY A C 1
ATOM 813 O O . GLY A 1 98 ? 4.014 -18.728 -8.525 1.00 96.31 98 GLY A O 1
ATOM 814 N N . HIS A 1 99 ? 5.645 -18.801 -10.072 1.00 95.62 99 HIS A N 1
ATOM 815 C CA . HIS A 1 99 ? 4.787 -18.527 -11.232 1.00 95.62 99 HIS A CA 1
ATOM 816 C C . HIS A 1 99 ? 3.742 -19.616 -11.514 1.00 95.62 99 HIS A C 1
ATOM 818 O O . HIS A 1 99 ? 2.719 -19.327 -12.126 1.00 95.62 99 HIS A O 1
ATOM 824 N N . ALA A 1 100 ? 3.958 -20.845 -11.034 1.00 96.50 100 ALA A N 1
ATOM 825 C CA . ALA A 1 100 ? 3.004 -21.945 -11.188 1.00 96.50 100 ALA A CA 1
ATOM 826 C C . ALA A 1 100 ? 1.736 -21.776 -10.328 1.00 96.50 100 ALA A C 1
ATOM 828 O O . ALA A 1 100 ? 0.732 -22.439 -10.573 1.00 96.50 100 ALA A O 1
ATOM 829 N N . ARG A 1 101 ? 1.763 -20.901 -9.309 1.00 96.56 101 ARG A N 1
ATOM 830 C CA . ARG A 1 101 ? 0.645 -20.688 -8.373 1.00 96.56 101 ARG A CA 1
ATOM 831 C C . ARG A 1 101 ? 0.279 -19.203 -8.260 1.00 96.56 101 ARG A C 1
ATOM 833 O O . ARG A 1 101 ? 0.381 -18.613 -7.180 1.00 96.56 101 ARG A O 1
ATOM 840 N N . PRO A 1 102 ? -0.176 -18.558 -9.346 1.00 96.19 102 PRO A N 1
ATOM 841 C CA . PRO A 1 102 ? -0.449 -17.120 -9.342 1.00 96.19 102 PRO A CA 1
ATOM 842 C C . PRO A 1 102 ? -1.579 -16.733 -8.375 1.00 96.19 102 PRO A C 1
ATOM 844 O O . PRO A 1 102 ? -1.519 -15.671 -7.758 1.00 96.19 102 PRO A O 1
ATOM 847 N N . MET A 1 103 ? -2.585 -17.597 -8.186 1.00 97.81 103 MET A N 1
ATOM 848 C CA . MET A 1 103 ? -3.664 -17.344 -7.223 1.00 97.81 103 MET A CA 1
ATOM 849 C C . MET A 1 103 ? -3.197 -17.410 -5.769 1.00 97.81 103 MET A C 1
ATOM 851 O O . MET A 1 103 ? -3.624 -16.575 -4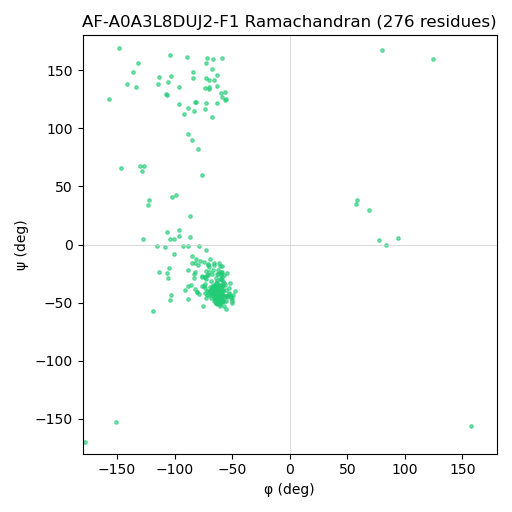.981 1.00 97.81 103 MET A O 1
ATOM 855 N N . ALA A 1 104 ? -2.275 -18.313 -5.420 1.00 97.81 104 ALA A N 1
ATOM 856 C CA . ALA A 1 104 ? -1.707 -18.354 -4.071 1.00 97.81 104 ALA A CA 1
ATOM 857 C C . ALA A 1 104 ? -0.968 -17.048 -3.738 1.00 97.81 104 ALA A C 1
ATOM 859 O O . ALA A 1 104 ? -1.150 -16.494 -2.660 1.00 97.81 104 ALA A O 1
ATOM 860 N N . ASN A 1 105 ? -0.215 -16.500 -4.701 1.00 98.25 105 ASN A N 1
ATOM 861 C CA . ASN A 1 105 ? 0.425 -15.191 -4.546 1.00 98.25 105 ASN A CA 1
ATOM 862 C C . ASN A 1 105 ? -0.610 -14.067 -4.372 1.00 98.25 105 ASN A C 1
ATOM 864 O O . ASN A 1 105 ? -0.442 -13.231 -3.498 1.00 98.25 105 ASN A O 1
ATOM 868 N N . ARG A 1 106 ? -1.700 -14.055 -5.152 1.00 97.81 106 ARG A N 1
ATOM 869 C CA . ARG A 1 106 ? -2.763 -13.035 -5.025 1.00 97.81 106 ARG A CA 1
ATOM 870 C C . ARG A 1 106 ? -3.452 -13.079 -3.659 1.00 97.81 106 ARG A C 1
ATOM 872 O O . ARG A 1 106 ? -3.594 -12.040 -3.027 1.00 97.81 106 ARG A O 1
ATOM 879 N N . LEU A 1 107 ? -3.822 -14.272 -3.189 1.00 98.19 107 LEU A N 1
ATOM 880 C CA . LEU A 1 107 ? -4.436 -14.453 -1.869 1.00 98.19 107 LEU A CA 1
ATOM 881 C C . LEU A 1 107 ? -3.488 -14.025 -0.745 1.00 98.19 107 LEU A C 1
ATOM 883 O O . LEU A 1 107 ? -3.895 -13.341 0.189 1.00 98.19 107 LEU A O 1
ATOM 887 N N . PHE A 1 108 ? -2.207 -14.371 -0.862 1.00 98.44 108 PHE A N 1
ATOM 888 C CA . PHE A 1 108 ? -1.198 -13.933 0.095 1.00 98.44 108 PHE A CA 1
ATOM 889 C C . PHE A 1 108 ? -0.932 -12.425 0.029 1.00 98.44 108 PHE A C 1
ATOM 891 O O . PHE A 1 108 ? -0.680 -11.800 1.052 1.00 98.44 108 PHE A O 1
ATOM 898 N N . GLY A 1 109 ? -1.063 -11.829 -1.157 1.00 98.31 109 GLY A N 1
ATOM 899 C CA . GLY A 1 109 ? -1.041 -10.386 -1.357 1.00 98.31 109 GLY A CA 1
ATOM 900 C C . GLY A 1 109 ? -2.150 -9.676 -0.587 1.00 98.31 109 GLY A C 1
ATOM 901 O O . GLY A 1 109 ? -1.857 -8.690 0.079 1.00 98.31 109 GLY A O 1
ATOM 902 N N . PHE A 1 110 ? -3.384 -10.202 -0.589 1.00 98.50 110 PHE A N 1
ATOM 903 C CA . PHE A 1 110 ? -4.471 -9.666 0.245 1.00 98.50 110 PHE A CA 1
ATOM 904 C C . PHE A 1 110 ? -4.117 -9.693 1.730 1.00 98.50 110 PHE A C 1
ATOM 906 O O . PHE A 1 110 ? -4.327 -8.709 2.429 1.00 98.50 110 PHE A O 1
ATOM 913 N N . PHE A 1 111 ? -3.541 -10.798 2.200 1.00 98.50 111 PHE A N 1
ATOM 914 C CA . PHE A 1 111 ? -3.122 -10.940 3.590 1.00 98.50 111 PHE A CA 1
ATOM 915 C C . PHE A 1 111 ? -1.997 -9.959 3.968 1.00 98.50 111 PHE A C 1
ATOM 917 O O . PHE A 1 111 ? -2.102 -9.267 4.977 1.00 98.50 111 PHE A O 1
ATOM 924 N N . ALA A 1 112 ? -0.958 -9.838 3.134 1.00 98.38 112 ALA A N 1
ATOM 925 C CA . ALA A 1 112 ? 0.133 -8.877 3.329 1.00 98.38 112 ALA A CA 1
ATOM 926 C C . ALA A 1 112 ? -0.340 -7.413 3.281 1.00 98.38 112 ALA A C 1
ATOM 928 O O . ALA A 1 112 ? 0.287 -6.541 3.877 1.00 98.38 112 ALA A O 1
ATOM 929 N N . ASN A 1 113 ? -1.450 -7.149 2.588 1.00 98.19 113 ASN A N 1
ATOM 930 C CA . ASN A 1 113 ? -2.065 -5.833 2.483 1.00 98.19 113 ASN A CA 1
ATOM 931 C C . ASN A 1 113 ? -2.783 -5.403 3.770 1.00 98.19 113 ASN A C 1
ATOM 933 O O . ASN A 1 113 ? -2.881 -4.205 4.013 1.00 98.19 113 ASN A O 1
ATOM 937 N N . LEU A 1 114 ? -3.290 -6.327 4.591 1.00 96.75 114 LEU A N 1
ATOM 938 C CA . LEU A 1 114 ? -4.176 -5.977 5.711 1.00 96.75 114 LEU A CA 1
ATOM 939 C C . LEU A 1 114 ? -3.629 -4.846 6.610 1.00 96.75 114 LEU A C 1
ATOM 941 O O . LEU A 1 114 ? -4.372 -3.891 6.838 1.00 96.75 114 LEU A O 1
ATOM 945 N N . PRO A 1 115 ? -2.345 -4.849 7.037 1.00 94.94 115 PRO A N 1
ATOM 946 C CA . PRO A 1 115 ? -1.793 -3.774 7.871 1.00 94.94 115 PRO A CA 1
ATOM 947 C C . PRO A 1 115 ? -1.626 -2.413 7.175 1.00 94.94 115 PRO A C 1
ATOM 949 O O . PRO A 1 115 ? -1.360 -1.415 7.844 1.00 94.94 115 PRO A O 1
ATOM 952 N N . ILE A 1 116 ? -1.735 -2.357 5.844 1.00 94.50 116 ILE A N 1
ATOM 953 C CA . ILE A 1 116 ? -1.589 -1.120 5.065 1.00 94.50 116 ILE A CA 1
ATOM 954 C C . ILE A 1 116 ? -2.845 -0.239 5.179 1.00 94.50 116 ILE A C 1
ATOM 956 O O . ILE A 1 116 ? -2.738 0.980 5.071 1.00 94.50 116 ILE A O 1
ATOM 960 N N . GLY A 1 117 ? -4.025 -0.830 5.410 1.00 91.94 117 GLY A N 1
ATOM 961 C CA . GLY A 1 117 ? -5.283 -0.089 5.610 1.00 91.94 117 GLY A CA 1
ATOM 962 C C . GLY A 1 117 ? -5.943 0.449 4.333 1.00 91.94 117 GLY A C 1
ATOM 963 O O . GLY A 1 117 ? -6.934 1.164 4.403 1.00 91.94 117 GLY A O 1
ATOM 964 N N . ILE A 1 118 ? -5.392 0.155 3.150 1.00 93.00 118 ILE A N 1
ATOM 965 C CA . ILE A 1 118 ? -5.961 0.549 1.849 1.00 93.00 118 ILE A CA 1
ATOM 966 C C . ILE A 1 118 ? -5.778 -0.578 0.822 1.00 93.00 118 ILE A C 1
ATOM 968 O O . ILE A 1 118 ? -4.705 -1.173 0.783 1.00 93.00 118 ILE A O 1
ATOM 972 N N . PRO A 1 119 ? -6.770 -0.903 -0.027 1.00 95.12 119 PRO A N 1
ATOM 973 C CA . PRO A 1 119 ? -6.763 -2.114 -0.858 1.00 95.12 119 PRO A CA 1
ATOM 974 C C . PRO A 1 119 ? -5.900 -1.964 -2.119 1.00 95.12 119 PRO A C 1
ATOM 976 O O . PRO A 1 119 ? -6.398 -1.691 -3.211 1.00 95.12 119 PRO A O 1
ATOM 979 N N . ILE A 1 120 ? -4.590 -2.150 -1.982 1.00 94.94 120 ILE A N 1
ATOM 980 C CA . ILE A 1 120 ? -3.622 -1.856 -3.045 1.00 94.94 120 ILE A CA 1
ATOM 981 C C . ILE A 1 120 ? -3.068 -3.092 -3.753 1.00 94.94 120 ILE A C 1
ATOM 983 O O . ILE A 1 120 ? -2.566 -2.952 -4.856 1.00 94.94 120 ILE A O 1
ATOM 987 N N . SER A 1 121 ? -3.134 -4.294 -3.181 1.00 96.62 121 SER A N 1
ATOM 988 C CA . SER A 1 121 ? -2.342 -5.450 -3.629 1.00 96.62 121 SER A CA 1
ATOM 989 C C . SER A 1 121 ? -2.521 -5.778 -5.116 1.00 96.62 121 SER A C 1
ATOM 991 O O . SER A 1 121 ? -1.544 -5.934 -5.856 1.00 96.62 121 SER A O 1
ATOM 993 N N . ILE A 1 122 ? -3.771 -5.849 -5.582 1.00 97.31 122 ILE A N 1
ATOM 994 C CA . ILE A 1 122 ? -4.070 -6.203 -6.980 1.00 97.31 122 ILE A CA 1
ATOM 995 C C . ILE A 1 122 ? -3.869 -5.014 -7.913 1.00 97.31 122 ILE A C 1
ATOM 997 O O . ILE A 1 122 ? -3.284 -5.180 -8.985 1.00 97.31 122 ILE A O 1
ATOM 1001 N N . SER A 1 123 ? -4.316 -3.827 -7.503 1.00 95.44 123 SER A N 1
ATOM 1002 C CA . SER A 1 123 ? -4.156 -2.593 -8.275 1.00 95.44 123 SER A CA 1
ATOM 1003 C C . SER A 1 123 ? -2.678 -2.284 -8.500 1.00 95.44 123 SER A C 1
ATOM 1005 O O . SER A 1 123 ? -2.267 -2.056 -9.635 1.00 95.44 123 SER A O 1
ATOM 1007 N N . PHE A 1 124 ? -1.869 -2.386 -7.444 1.00 95.50 124 PHE A N 1
ATOM 1008 C CA . PHE A 1 124 ? -0.421 -2.237 -7.489 1.00 95.50 124 PHE A CA 1
ATOM 1009 C C . PHE A 1 124 ? 0.175 -3.207 -8.501 1.00 95.50 124 PHE A C 1
ATOM 1011 O O . PHE A 1 124 ? 0.785 -2.761 -9.458 1.00 95.50 124 PHE A O 1
ATOM 1018 N N . LYS A 1 125 ? -0.088 -4.519 -8.394 1.00 96.25 125 LYS A N 1
ATOM 1019 C CA . LYS A 1 125 ? 0.406 -5.502 -9.377 1.00 96.25 125 LYS A CA 1
ATOM 1020 C C . LYS A 1 125 ? 0.040 -5.134 -10.819 1.00 96.25 125 LYS A C 1
ATOM 1022 O O . LYS A 1 125 ? 0.859 -5.308 -11.718 1.00 96.25 125 LYS A O 1
ATOM 1027 N N . LYS A 1 126 ? -1.190 -4.666 -11.051 1.00 94.88 126 LYS A N 1
ATOM 1028 C CA . LYS A 1 126 ? -1.693 -4.317 -12.387 1.00 94.88 126 LYS A CA 1
ATOM 1029 C C . LYS A 1 126 ? -0.908 -3.168 -13.026 1.00 94.88 126 LYS A C 1
ATOM 1031 O O . LYS A 1 126 ? -0.599 -3.265 -14.209 1.00 94.88 126 LYS A O 1
ATOM 1036 N N . TYR A 1 127 ? -0.616 -2.104 -12.280 1.00 96.00 127 TYR A N 1
ATOM 1037 C CA . TYR A 1 127 ? 0.154 -0.963 -12.792 1.00 96.00 127 TYR A CA 1
ATOM 1038 C C . TYR A 1 127 ? 1.664 -1.219 -12.743 1.00 96.00 127 TYR A C 1
ATOM 1040 O O . TYR A 1 127 ? 2.367 -0.940 -13.705 1.00 96.00 127 TYR A O 1
ATOM 1048 N N . HIS A 1 128 ? 2.150 -1.869 -11.691 1.00 95.88 128 HIS A N 1
ATOM 1049 C CA . HIS A 1 128 ? 3.567 -2.158 -11.480 1.00 95.88 128 HIS A CA 1
ATOM 1050 C C . HIS A 1 128 ? 4.184 -3.054 -12.564 1.00 95.88 128 HIS A C 1
ATOM 1052 O O . HIS A 1 128 ? 5.298 -2.827 -13.032 1.00 95.88 128 HIS A O 1
ATOM 1058 N N . LEU A 1 129 ? 3.453 -4.073 -13.028 1.00 94.69 129 LEU A N 1
ATOM 1059 C CA . LEU A 1 129 ? 3.929 -4.908 -14.138 1.00 94.69 129 LEU A CA 1
ATOM 1060 C C . LEU A 1 129 ? 4.002 -4.142 -15.467 1.00 94.69 129 LEU A C 1
ATOM 1062 O O . LEU A 1 129 ? 4.778 -4.518 -16.343 1.00 94.69 129 LEU A O 1
ATOM 1066 N N . GLU A 1 130 ? 3.208 -3.084 -15.619 1.00 93.75 130 GLU A N 1
ATOM 1067 C CA . GLU A 1 130 ? 3.232 -2.226 -16.804 1.00 93.75 130 GLU A CA 1
ATOM 1068 C C . GLU A 1 130 ? 4.375 -1.230 -16.720 1.00 93.75 130 GLU A C 1
ATOM 1070 O O . GLU A 1 130 ? 5.091 -1.096 -17.704 1.00 93.75 130 GLU A O 1
ATOM 1075 N N . HIS A 1 131 ? 4.622 -0.652 -15.540 1.00 93.88 131 HIS A N 1
ATOM 1076 C CA . HIS A 1 131 ? 5.835 0.114 -15.258 1.00 93.88 131 HIS A CA 1
ATOM 1077 C C . HIS A 1 131 ? 7.087 -0.678 -15.664 1.00 93.88 131 HIS A C 1
ATOM 1079 O O . HIS A 1 131 ? 7.906 -0.196 -16.433 1.00 93.88 131 HIS A O 1
ATOM 1085 N N . HIS A 1 132 ? 7.203 -1.947 -15.261 1.00 93.31 132 HIS A N 1
ATOM 1086 C CA . HIS A 1 132 ? 8.341 -2.782 -15.665 1.00 93.31 132 HIS A CA 1
ATOM 1087 C C . HIS A 1 132 ? 8.428 -3.070 -17.168 1.00 93.31 132 HIS A C 1
ATOM 1089 O O . HIS A 1 132 ? 9.516 -3.340 -17.673 1.00 93.31 132 HIS A O 1
ATOM 1095 N N . ARG A 1 133 ? 7.294 -3.101 -17.873 1.00 90.88 133 ARG A N 1
ATOM 1096 C CA . ARG A 1 133 ? 7.248 -3.404 -19.309 1.00 90.88 133 ARG A CA 1
ATOM 1097 C C . ARG A 1 133 ? 7.481 -2.163 -20.171 1.00 90.88 133 ARG A C 1
ATOM 1099 O O . ARG A 1 133 ? 8.062 -2.289 -21.243 1.00 90.88 133 ARG A O 1
ATOM 1106 N N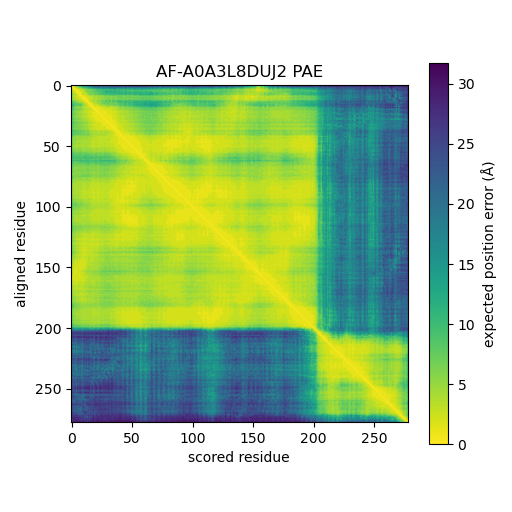 . TYR A 1 134 ? 7.005 -1.010 -19.719 1.00 91.56 134 TYR A N 1
ATOM 1107 C CA . TYR A 1 134 ? 6.967 0.252 -20.455 1.00 91.56 134 TYR A CA 1
ATOM 1108 C C . TYR A 1 134 ? 7.695 1.360 -19.690 1.00 91.56 134 TYR A C 1
ATOM 1110 O O . TYR A 1 134 ? 7.279 2.511 -19.718 1.00 91.56 134 TYR A O 1
ATOM 1118 N N . GLN A 1 135 ? 8.760 1.011 -18.970 1.00 90.94 135 GLN A N 1
ATOM 1119 C CA . GLN A 1 135 ? 9.458 1.930 -18.079 1.00 90.94 135 GLN A CA 1
ATOM 1120 C C . GLN A 1 135 ? 9.907 3.195 -18.817 1.00 90.94 135 GLN A C 1
ATOM 1122 O O . GLN A 1 135 ? 10.632 3.113 -19.809 1.00 90.94 135 GLN A O 1
ATOM 1127 N N . GLY A 1 136 ? 9.518 4.362 -18.302 1.00 91.06 136 GLY A N 1
ATOM 1128 C CA . GLY A 1 136 ? 9.826 5.650 -18.923 1.00 91.06 136 GLY A CA 1
ATOM 1129 C C . GLY A 1 136 ? 8.862 6.085 -20.034 1.00 91.06 136 GLY A C 1
ATOM 1130 O O . GLY A 1 136 ? 9.043 7.175 -20.572 1.00 91.06 136 GLY A O 1
ATOM 1131 N N . ASP A 1 137 ? 7.842 5.290 -20.369 1.00 92.44 137 ASP A N 1
ATOM 1132 C CA . ASP A 1 137 ? 6.780 5.698 -21.293 1.00 92.44 137 ASP A CA 1
ATOM 1133 C C . ASP A 1 137 ? 5.848 6.716 -20.623 1.00 92.44 137 ASP A C 1
ATOM 1135 O O . ASP A 1 137 ? 5.223 6.420 -19.608 1.00 92.44 137 ASP A O 1
ATOM 1139 N N . GLU A 1 138 ? 5.712 7.905 -21.213 1.00 90.44 138 GLU A N 1
ATOM 1140 C CA . GLU A 1 138 ? 4.949 9.026 -20.643 1.00 90.44 138 GLU A CA 1
ATOM 1141 C C . GLU A 1 138 ? 3.512 8.662 -20.233 1.00 90.44 138 GLU A C 1
ATOM 1143 O O . GLU A 1 138 ? 2.974 9.225 -19.276 1.00 90.44 138 GLU A O 1
ATOM 1148 N N . LYS A 1 139 ? 2.866 7.744 -20.960 1.00 90.25 139 LYS A N 1
ATOM 1149 C CA . LYS A 1 139 ? 1.457 7.410 -20.746 1.00 90.25 139 LYS A CA 1
ATOM 1150 C C . LYS A 1 139 ? 1.280 6.096 -19.998 1.00 90.25 139 LYS A C 1
ATOM 1152 O O . LYS A 1 139 ? 0.392 5.995 -19.152 1.00 90.25 139 LYS A O 1
ATOM 1157 N N . LEU A 1 140 ? 2.048 5.074 -20.363 1.00 92.19 140 LEU A N 1
ATOM 1158 C CA . LEU A 1 140 ? 1.879 3.716 -19.846 1.00 92.19 140 LEU A CA 1
ATOM 1159 C C . LEU A 1 140 ? 2.573 3.522 -18.495 1.00 92.19 140 LEU A C 1
ATOM 1161 O O . LEU A 1 140 ? 2.096 2.720 -17.687 1.00 92.19 140 LEU A O 1
ATOM 1165 N N . ASP A 1 141 ? 3.650 4.265 -18.235 1.00 93.81 141 ASP A N 1
ATOM 1166 C CA . ASP A 1 141 ? 4.343 4.276 -16.952 1.00 93.81 141 ASP A CA 1
ATOM 1167 C C . ASP A 1 141 ? 3.725 5.316 -16.012 1.00 93.81 141 ASP A C 1
ATOM 1169 O O . ASP A 1 141 ? 4.058 6.503 -16.009 1.00 93.81 141 ASP A O 1
ATOM 1173 N N . THR A 1 142 ? 2.805 4.854 -15.169 1.00 93.44 142 THR A N 1
ATOM 1174 C CA . THR A 1 142 ? 2.103 5.719 -14.217 1.00 93.44 142 THR A CA 1
ATOM 1175 C C . THR A 1 142 ? 2.970 6.181 -13.043 1.00 93.44 142 THR A C 1
ATOM 1177 O O . THR A 1 142 ? 2.514 7.004 -12.245 1.00 93.44 142 THR A O 1
ATOM 1180 N N . ASP A 1 143 ? 4.209 5.700 -12.922 1.00 92.62 143 ASP A N 1
ATOM 1181 C CA . ASP A 1 143 ? 5.115 6.089 -11.837 1.00 92.62 143 ASP A CA 1
ATOM 1182 C C . ASP A 1 143 ? 5.822 7.419 -12.140 1.00 92.62 143 ASP A C 1
ATOM 1184 O O . ASP A 1 143 ? 6.306 8.098 -11.223 1.00 92.62 143 ASP A O 1
ATOM 1188 N N . LEU A 1 144 ? 5.800 7.859 -13.404 1.00 93.50 144 LEU A N 1
ATOM 1189 C CA . LEU A 1 144 ? 6.340 9.149 -13.820 1.00 93.50 144 LEU A CA 1
ATOM 1190 C C . LEU A 1 144 ? 5.485 10.315 -13.294 1.00 93.50 144 LEU A C 1
ATOM 1192 O O . LEU A 1 144 ? 4.254 10.276 -13.375 1.00 93.50 144 LEU A O 1
ATOM 1196 N N . PRO A 1 145 ? 6.105 11.384 -12.758 1.00 94.06 145 PRO A N 1
ATOM 1197 C CA . PRO A 1 145 ? 5.375 12.587 -12.388 1.00 94.06 145 PRO A CA 1
ATOM 1198 C C . PRO A 1 145 ? 4.806 13.273 -13.629 1.00 94.06 145 PRO A C 1
ATOM 1200 O O . PRO A 1 145 ? 5.473 13.403 -14.653 1.00 94.06 145 PRO A O 1
ATOM 1203 N N . THR A 1 146 ? 3.592 13.800 -13.507 1.00 93.44 146 THR A N 1
ATOM 1204 C CA . THR A 1 146 ? 2.991 14.612 -14.571 1.00 93.44 146 THR A CA 1
ATOM 1205 C C . THR A 1 146 ? 3.745 15.935 -14.766 1.00 93.44 146 THR A C 1
ATOM 1207 O O . THR A 1 146 ? 4.393 16.452 -13.850 1.00 93.44 146 THR A O 1
ATOM 1210 N N . LEU A 1 147 ? 3.592 16.566 -15.937 1.00 92.62 147 LEU A N 1
ATOM 1211 C CA . LEU A 1 147 ? 4.140 17.908 -16.188 1.00 92.62 147 LEU A CA 1
ATOM 1212 C C . LEU A 1 147 ? 3.624 18.949 -15.177 1.00 92.62 147 LEU A C 1
ATOM 1214 O O . LEU A 1 147 ? 4.344 19.878 -14.805 1.00 92.62 147 LEU A O 1
ATOM 1218 N N . LEU A 1 148 ? 2.377 18.792 -14.721 1.00 92.56 148 LEU A N 1
ATOM 1219 C CA . LEU A 1 148 ? 1.789 19.640 -13.688 1.00 92.56 148 LEU A CA 1
ATOM 1220 C C . LEU A 1 148 ? 2.536 19.489 -12.359 1.00 92.56 148 LEU A C 1
ATOM 1222 O O . LEU A 1 148 ? 2.947 20.495 -11.782 1.00 92.56 148 LEU A O 1
ATOM 1226 N N . GLU A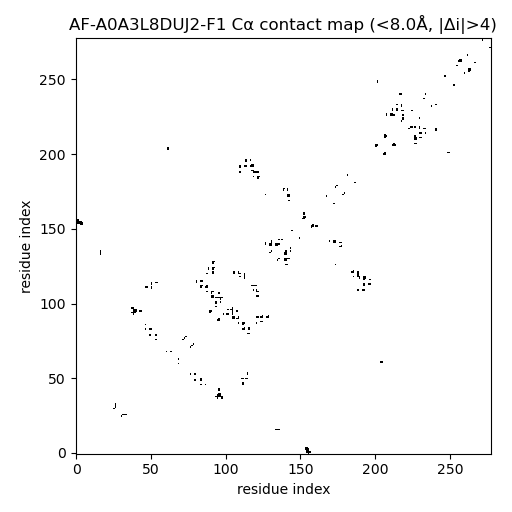 1 149 ? 2.755 18.254 -11.898 1.00 93.62 149 GLU A N 1
ATOM 1227 C CA . GLU A 1 149 ? 3.542 17.984 -10.690 1.00 93.62 149 GLU A CA 1
ATOM 1228 C C . GLU A 1 149 ? 4.956 18.562 -10.810 1.00 93.62 149 GLU A C 1
ATOM 1230 O O . GLU A 1 149 ? 5.401 19.287 -9.919 1.00 93.62 149 GLU A O 1
ATOM 1235 N N . ALA A 1 150 ? 5.638 18.324 -11.935 1.00 93.56 150 ALA A N 1
ATOM 1236 C CA . ALA A 1 150 ? 6.989 18.830 -12.166 1.00 93.56 150 ALA A CA 1
ATOM 1237 C C . ALA A 1 150 ? 7.064 20.368 -12.080 1.00 93.56 150 ALA A C 1
ATOM 1239 O O . ALA A 1 150 ? 8.002 20.920 -11.498 1.00 93.56 150 ALA A O 1
ATOM 1240 N N . LYS A 1 151 ? 6.055 21.078 -12.606 1.00 92.62 151 LYS A N 1
ATOM 1241 C CA . LYS A 1 151 ? 5.978 22.547 -12.540 1.00 92.62 151 LYS A CA 1
ATOM 1242 C C . LYS A 1 151 ? 5.650 23.050 -11.133 1.00 92.62 151 LYS A C 1
ATOM 1244 O O . LYS A 1 151 ? 6.319 23.973 -10.654 1.00 92.62 151 LYS A O 1
ATOM 1249 N N . LEU A 1 152 ? 4.654 22.448 -10.475 1.00 93.75 152 LEU A N 1
ATOM 1250 C CA . LEU A 1 152 ? 4.195 22.839 -9.136 1.00 93.75 152 LEU A CA 1
ATOM 1251 C C . LEU A 1 152 ? 5.281 22.625 -8.075 1.00 93.75 152 LEU A C 1
ATOM 1253 O O . LEU A 1 152 ? 5.513 23.494 -7.233 1.00 93.75 152 LEU A O 1
ATOM 1257 N N . PHE A 1 153 ? 5.999 21.506 -8.141 1.00 95.06 153 PHE A N 1
ATOM 1258 C CA . PHE A 1 153 ? 6.958 21.094 -7.118 1.00 95.06 153 PHE A CA 1
ATOM 1259 C C . PHE A 1 153 ? 8.415 21.363 -7.521 1.00 95.06 153 PHE A C 1
ATOM 1261 O O . PHE A 1 153 ? 9.319 20.580 -7.245 1.00 95.06 153 PHE A O 1
ATOM 1268 N N . SER A 1 154 ? 8.663 22.518 -8.142 1.00 94.44 154 SER A N 1
ATOM 1269 C CA . SER A 1 154 ? 9.979 22.916 -8.668 1.00 94.44 154 SER A CA 1
ATOM 1270 C C . SER A 1 154 ? 10.840 23.747 -7.702 1.00 94.44 154 SER A C 1
ATOM 1272 O O . SER A 1 154 ? 11.974 24.097 -8.033 1.00 94.44 154 SER A O 1
ATOM 1274 N N . THR A 1 155 ? 10.348 24.074 -6.504 1.00 93.94 155 THR A N 1
ATOM 1275 C CA . THR A 1 155 ? 11.101 24.812 -5.466 1.00 93.94 155 THR A CA 1
ATOM 1276 C C . THR A 1 155 ? 11.564 23.876 -4.350 1.00 93.94 155 THR A C 1
ATOM 1278 O O . THR A 1 155 ? 11.027 22.782 -4.206 1.00 93.94 155 THR A O 1
ATOM 1281 N N . THR A 1 156 ? 12.533 24.281 -3.520 1.00 93.38 156 THR A N 1
ATOM 1282 C CA . THR A 1 156 ? 12.945 23.488 -2.340 1.00 93.38 156 THR A CA 1
ATOM 1283 C C . THR A 1 156 ? 11.755 23.070 -1.471 1.00 93.38 156 THR A C 1
ATOM 1285 O O . THR A 1 156 ? 11.614 21.888 -1.171 1.00 93.38 156 THR A O 1
ATOM 1288 N N . PHE A 1 157 ? 10.884 24.017 -1.110 1.00 92.50 157 PHE A N 1
ATOM 1289 C CA . PHE A 1 157 ? 9.698 23.721 -0.305 1.00 92.50 157 PHE A CA 1
ATOM 1290 C C . PHE A 1 157 ? 8.684 22.861 -1.071 1.00 92.50 157 PHE A C 1
ATOM 1292 O O . PHE A 1 157 ? 8.165 21.898 -0.519 1.00 92.50 157 PHE A O 1
ATOM 1299 N N . GLY A 1 158 ? 8.472 23.134 -2.363 1.00 94.12 158 GLY A N 1
ATOM 1300 C CA . GLY A 1 158 ? 7.613 22.310 -3.213 1.00 94.12 158 GLY A CA 1
ATOM 1301 C C . GLY A 1 158 ? 8.067 20.848 -3.256 1.00 94.12 158 GLY A C 1
ATOM 1302 O O . GLY A 1 158 ? 7.272 19.955 -2.994 1.00 94.12 158 GLY A O 1
ATOM 1303 N N . LYS A 1 159 ? 9.356 20.586 -3.490 1.00 94.19 159 LYS A N 1
ATOM 1304 C CA . LYS A 1 159 ? 9.909 19.220 -3.484 1.00 94.19 159 LYS A CA 1
ATOM 1305 C C . LYS A 1 159 ? 9.732 18.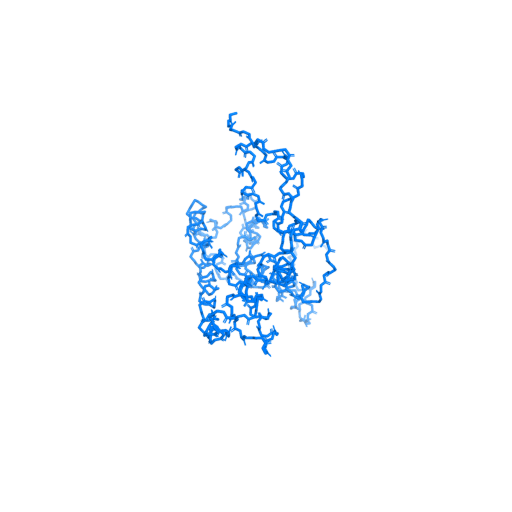524 -2.136 1.00 94.19 159 LYS A C 1
ATOM 1307 O O . LYS A 1 159 ? 9.417 17.341 -2.104 1.00 94.19 159 LYS A O 1
ATOM 1312 N N . PHE A 1 160 ? 9.903 19.253 -1.032 1.00 92.69 160 PHE A N 1
ATOM 1313 C CA . PHE A 1 160 ? 9.639 18.720 0.304 1.00 92.69 160 PHE A CA 1
ATOM 1314 C C . PHE A 1 160 ? 8.171 18.292 0.456 1.00 92.69 160 PHE A C 1
ATOM 1316 O O . PHE A 1 160 ? 7.905 17.154 0.837 1.00 92.69 160 PHE A O 1
ATOM 1323 N N . CYS A 1 161 ? 7.219 19.147 0.070 1.00 94.31 161 CYS A N 1
ATOM 1324 C CA . CYS A 1 161 ? 5.800 18.786 0.052 1.00 94.31 161 CYS A CA 1
ATOM 1325 C C . CYS A 1 161 ? 5.516 17.600 -0.881 1.00 94.31 161 CYS A C 1
ATOM 1327 O O . CYS A 1 161 ? 4.745 16.717 -0.523 1.00 94.31 161 CYS A O 1
ATOM 1329 N N . TRP A 1 162 ? 6.159 17.542 -2.048 1.00 94.94 162 TRP A N 1
ATOM 1330 C CA . TRP A 1 162 ? 5.978 16.451 -3.007 1.00 94.94 162 TRP A CA 1
ATOM 1331 C C . TRP A 1 162 ? 6.414 15.093 -2.449 1.00 94.94 162 TRP A C 1
ATOM 1333 O O . TRP A 1 162 ? 5.758 14.093 -2.724 1.00 94.94 162 TRP A O 1
ATOM 1343 N N . ILE A 1 163 ? 7.473 15.058 -1.629 1.00 92.94 163 ILE A N 1
ATOM 1344 C CA . ILE A 1 163 ? 7.913 13.848 -0.915 1.00 92.94 163 ILE A CA 1
ATOM 1345 C C . ILE A 1 163 ? 6.852 13.400 0.095 1.00 92.94 163 ILE A C 1
ATOM 1347 O O . ILE A 1 163 ? 6.494 12.226 0.121 1.00 92.94 163 ILE A O 1
ATOM 1351 N N . LEU A 1 164 ? 6.308 14.329 0.888 1.00 90.06 164 LEU A N 1
ATOM 1352 C CA . LEU A 1 164 ? 5.256 14.014 1.864 1.00 90.06 164 LEU A CA 1
ATOM 1353 C C . LEU A 1 164 ? 3.973 13.498 1.197 1.00 90.06 164 LEU A C 1
ATOM 1355 O O . LEU A 1 164 ? 3.279 12.652 1.755 1.00 90.06 164 LEU A O 1
ATOM 1359 N N . LEU A 1 165 ? 3.672 13.996 -0.002 1.00 93.81 165 LEU A N 1
ATOM 1360 C CA . LEU A 1 165 ? 2.485 13.634 -0.773 1.00 93.81 165 LEU A CA 1
ATOM 1361 C C . LEU A 1 165 ? 2.702 12.416 -1.688 1.00 93.81 165 LEU A C 1
ATOM 1363 O O . LEU A 1 165 ? 1.750 11.990 -2.341 1.00 93.81 165 LEU A O 1
ATOM 1367 N N . GLN A 1 166 ? 3.902 11.817 -1.727 1.00 90.50 166 GLN A N 1
ATOM 1368 C CA . GLN A 1 166 ? 4.187 10.655 -2.583 1.00 90.50 166 GLN A CA 1
ATOM 1369 C C . GLN A 1 166 ? 3.177 9.514 -2.453 1.00 90.50 166 GLN A C 1
ATOM 1371 O O . GLN A 1 166 ? 2.721 9.041 -3.494 1.00 90.50 166 GLN A O 1
ATOM 1376 N N . PRO A 1 167 ? 2.771 9.084 -1.240 1.00 88.81 167 PRO A N 1
ATOM 1377 C CA . PRO A 1 167 ? 1.782 8.017 -1.113 1.00 88.81 167 PRO A CA 1
ATOM 1378 C C . PRO A 1 167 ? 0.459 8.345 -1.818 1.00 88.81 167 PRO A C 1
ATOM 1380 O O . PRO A 1 167 ? -0.160 7.464 -2.409 1.00 88.81 167 PRO A O 1
ATOM 1383 N N . LEU A 1 168 ? 0.048 9.620 -1.812 1.00 91.19 168 LEU A N 1
ATOM 1384 C CA . LEU A 1 168 ? -1.160 10.071 -2.503 1.00 91.19 168 LEU A CA 1
ATOM 1385 C C . LEU A 1 168 ? -0.962 10.076 -4.020 1.00 91.19 168 LEU A C 1
ATOM 1387 O O . LEU A 1 168 ? -1.833 9.604 -4.746 1.00 91.19 168 LEU A O 1
ATOM 1391 N N . PHE A 1 169 ? 0.180 10.554 -4.520 1.00 93.50 169 PHE A N 1
ATOM 1392 C CA . PHE A 1 169 ? 0.448 10.515 -5.959 1.00 93.50 169 PHE A CA 1
ATOM 1393 C C . PHE A 1 169 ? 0.513 9.082 -6.483 1.00 93.50 169 PHE A C 1
ATOM 1395 O O . PHE A 1 169 ? -0.137 8.787 -7.479 1.00 93.50 169 PHE A O 1
ATOM 1402 N N . TYR A 1 170 ? 1.187 8.171 -5.782 1.00 88.94 170 TYR A N 1
ATOM 1403 C CA . TYR A 1 170 ? 1.212 6.756 -6.158 1.00 88.94 170 TYR A CA 1
ATOM 1404 C C . TYR A 1 170 ? -0.184 6.118 -6.169 1.00 88.94 170 TYR A C 1
ATOM 1406 O O . TYR A 1 170 ? -0.482 5.307 -7.042 1.00 88.94 170 TYR A O 1
ATOM 1414 N N . ALA A 1 171 ? -1.061 6.492 -5.232 1.00 88.94 171 ALA A N 1
ATOM 1415 C CA . ALA A 1 171 ? -2.418 5.953 -5.171 1.00 88.94 171 ALA A CA 1
ATOM 1416 C C . ALA A 1 171 ? -3.341 6.508 -6.272 1.00 88.94 171 ALA A C 1
ATOM 1418 O O . ALA A 1 171 ? -4.131 5.761 -6.849 1.00 88.94 171 ALA A O 1
ATOM 1419 N N . PHE A 1 172 ? -3.263 7.812 -6.560 1.00 92.00 172 PHE A N 1
ATOM 1420 C CA . PHE A 1 172 ? -4.255 8.500 -7.394 1.00 92.00 172 PHE A CA 1
ATOM 1421 C C . PHE A 1 172 ? -3.779 8.830 -8.808 1.00 92.00 172 PHE A C 1
ATOM 1423 O O . PHE A 1 172 ? -4.610 8.866 -9.715 1.00 92.00 172 PHE A O 1
ATOM 1430 N N . ARG A 1 173 ? -2.478 9.046 -9.041 1.00 94.25 173 ARG A N 1
ATOM 1431 C CA . ARG A 1 173 ? -1.957 9.393 -10.374 1.00 94.25 173 ARG A CA 1
ATOM 1432 C C . ARG A 1 173 ? -2.352 8.364 -11.439 1.00 94.25 173 ARG A C 1
ATOM 1434 O O . ARG A 1 173 ? -2.861 8.806 -12.468 1.00 94.25 173 ARG A O 1
ATOM 1441 N N . PRO A 1 174 ? -2.258 7.037 -11.203 1.00 94.25 174 PRO A N 1
ATOM 1442 C CA . PRO A 1 174 ? -2.668 6.050 -12.202 1.00 94.25 174 PRO A CA 1
ATOM 1443 C C . PRO A 1 174 ? -4.142 6.171 -12.615 1.00 94.25 174 PRO A C 1
ATOM 1445 O O . PRO A 1 174 ? -4.492 5.894 -13.758 1.00 94.25 174 PRO A O 1
ATOM 1448 N N . LEU A 1 175 ? -5.013 6.632 -11.708 1.00 92.56 175 LEU A N 1
ATOM 1449 C CA . LEU A 1 175 ? -6.444 6.828 -11.974 1.00 92.56 175 LEU A CA 1
ATOM 1450 C C . LEU A 1 175 ? -6.728 8.055 -12.852 1.00 92.56 175 LEU A C 1
ATOM 1452 O O . LEU A 1 175 ? -7.834 8.195 -13.366 1.00 92.56 175 LEU A O 1
ATOM 1456 N N . ILE A 1 176 ? -5.744 8.940 -13.011 1.00 92.94 176 ILE A N 1
ATOM 1457 C CA . ILE A 1 176 ? -5.843 10.163 -13.808 1.00 92.94 176 ILE A CA 1
ATOM 1458 C C . ILE A 1 176 ? -5.105 9.984 -15.136 1.00 92.94 176 ILE A C 1
ATOM 1460 O O . ILE A 1 176 ? -5.649 10.315 -16.187 1.00 92.94 176 ILE A O 1
ATOM 1464 N N . THR A 1 177 ? -3.874 9.466 -15.104 1.00 92.75 177 THR A N 1
ATOM 1465 C CA . THR A 1 177 ? -3.009 9.388 -16.291 1.00 92.75 177 THR A CA 1
ATOM 1466 C C . THR A 1 177 ? -3.350 8.205 -17.187 1.00 92.75 177 THR A C 1
ATOM 1468 O O . THR A 1 177 ? -3.383 8.351 -18.410 1.00 92.75 177 THR A O 1
ATOM 1471 N N . TYR A 1 178 ? -3.651 7.044 -16.601 1.00 94.94 178 TYR A N 1
ATOM 1472 C CA . TYR A 1 178 ? -3.959 5.835 -17.357 1.00 94.94 178 TYR A CA 1
ATOM 1473 C C . TYR A 1 178 ? -4.998 4.956 -16.642 1.00 94.94 178 TYR A C 1
ATOM 1475 O O . TYR A 1 178 ? -4.692 3.836 -16.226 1.00 94.94 178 TYR A O 1
ATOM 1483 N N . PRO A 1 179 ? -6.248 5.439 -16.489 1.00 94.62 179 PRO A N 1
ATOM 1484 C CA . PRO A 1 179 ? -7.275 4.722 -15.749 1.00 94.62 179 PRO A CA 1
ATOM 1485 C C . PRO A 1 179 ? -7.602 3.382 -16.408 1.00 94.62 179 PRO A C 1
ATOM 1487 O O . PRO A 1 179 ? -8.041 3.311 -17.557 1.00 94.62 179 PRO A O 1
ATOM 1490 N N . LYS A 1 180 ? -7.436 2.304 -15.644 1.00 93.19 180 LYS A N 1
ATOM 1491 C CA . LYS A 1 180 ? -7.835 0.952 -16.042 1.00 93.19 180 LYS A CA 1
ATOM 1492 C C . LYS A 1 180 ? -9.127 0.542 -15.358 1.00 93.19 180 LYS A C 1
ATOM 1494 O O . LYS A 1 180 ? -9.334 0.822 -14.179 1.00 93.19 180 LYS A O 1
ATOM 1499 N N . ILE A 1 181 ? -9.947 -0.217 -16.080 1.00 94.62 181 ILE A N 1
ATOM 1500 C CA . ILE A 1 181 ? -11.175 -0.802 -15.538 1.00 94.62 181 ILE A CA 1
ATOM 1501 C C . ILE A 1 181 ? -10.812 -1.718 -14.350 1.00 94.62 181 ILE A C 1
ATOM 1503 O O . ILE A 1 181 ? -9.892 -2.540 -14.477 1.00 94.62 181 ILE A O 1
ATOM 1507 N N . PRO A 1 182 ? -11.478 -1.575 -13.189 1.00 94.88 182 PRO A N 1
ATOM 1508 C CA . PRO A 1 182 ? -11.276 -2.471 -12.059 1.00 94.88 182 PRO A CA 1
ATOM 1509 C C . PRO A 1 182 ? -11.675 -3.912 -12.389 1.00 94.88 182 PRO A C 1
ATOM 1511 O O . PRO A 1 182 ? -12.709 -4.184 -12.997 1.00 94.88 182 PRO A O 1
ATOM 1514 N N . THR A 1 183 ? -10.841 -4.850 -11.966 1.00 95.88 183 THR A N 1
ATOM 1515 C CA . THR A 1 183 ? -11.066 -6.290 -12.102 1.00 95.88 183 THR A CA 1
ATOM 1516 C C . THR A 1 183 ? -11.833 -6.842 -10.901 1.00 95.88 183 THR A C 1
ATOM 1518 O O . THR A 1 183 ? -11.823 -6.259 -9.817 1.00 95.88 183 THR A O 1
ATOM 1521 N N . ALA A 1 184 ? -12.438 -8.027 -11.045 1.00 97.19 184 ALA A N 1
ATOM 1522 C CA . ALA A 1 184 ? -13.131 -8.708 -9.944 1.00 97.19 184 ALA A CA 1
ATOM 1523 C C . ALA A 1 184 ? -12.255 -8.866 -8.684 1.00 97.19 184 ALA A C 1
ATOM 1525 O O . ALA A 1 184 ? -12.737 -8.709 -7.567 1.00 97.19 184 ALA A O 1
ATOM 1526 N N . LEU A 1 185 ? -10.953 -9.124 -8.851 1.00 97.25 185 LEU A N 1
ATOM 1527 C CA . LEU A 1 185 ? -10.031 -9.279 -7.723 1.00 97.25 185 LEU A CA 1
ATOM 1528 C C . LEU A 1 185 ? -9.730 -7.964 -6.991 1.00 97.25 185 LEU A C 1
ATOM 1530 O O . LEU A 1 185 ? -9.419 -8.012 -5.806 1.00 97.25 185 LEU A O 1
ATOM 1534 N N . GLU A 1 186 ? -9.838 -6.808 -7.649 1.00 96.94 186 GLU A N 1
ATOM 1535 C CA . GLU A 1 186 ? -9.727 -5.505 -6.977 1.00 96.94 186 GLU A CA 1
ATOM 1536 C C . GLU A 1 186 ? -10.947 -5.252 -6.087 1.00 96.94 186 GLU A C 1
ATOM 1538 O O . GLU A 1 186 ? -10.784 -4.819 -4.949 1.00 96.94 186 GLU A O 1
ATOM 1543 N N . TYR A 1 187 ? -12.151 -5.620 -6.541 1.00 97.56 187 TYR A N 1
ATOM 1544 C CA . TYR A 1 187 ? -13.352 -5.577 -5.698 1.00 97.56 187 TYR A CA 1
ATOM 1545 C C . TYR A 1 187 ? -13.256 -6.540 -4.511 1.00 97.56 187 TYR A C 1
ATOM 1547 O O . TYR A 1 187 ? -13.605 -6.172 -3.393 1.00 97.56 187 TYR A O 1
ATOM 1555 N N . VAL A 1 188 ? -12.723 -7.748 -4.718 1.00 98.06 188 VAL A N 1
ATOM 1556 C CA . VAL A 1 188 ? -12.454 -8.685 -3.615 1.00 98.06 188 VAL A CA 1
ATOM 1557 C C . VAL A 1 188 ? -11.441 -8.093 -2.629 1.00 98.06 188 VAL A C 1
ATOM 1559 O O . VAL A 1 188 ? -11.682 -8.135 -1.425 1.00 98.06 188 VAL A O 1
ATOM 1562 N N . ASN A 1 189 ? -10.345 -7.488 -3.110 1.00 97.69 189 ASN A N 1
ATOM 1563 C CA . ASN A 1 189 ? -9.373 -6.811 -2.245 1.00 97.69 189 ASN A CA 1
ATOM 1564 C C . ASN A 1 189 ? -10.032 -5.704 -1.416 1.00 97.69 189 ASN A C 1
ATOM 1566 O O . ASN A 1 189 ? -9.745 -5.594 -0.227 1.00 97.69 189 ASN A O 1
ATOM 1570 N N . LEU A 1 190 ? -10.878 -4.892 -2.055 1.00 96.44 190 LEU A N 1
ATOM 1571 C CA . LEU A 1 190 ? -11.603 -3.786 -1.438 1.00 96.44 190 LEU A CA 1
ATOM 1572 C C . LEU A 1 190 ? -12.514 -4.288 -0.321 1.00 96.44 190 LEU A C 1
ATOM 1574 O O . LEU A 1 190 ? -12.426 -3.788 0.793 1.00 96.44 190 LEU A O 1
ATOM 1578 N N . VAL A 1 191 ? -13.342 -5.300 -0.593 1.00 97.00 191 VAL A N 1
ATOM 1579 C CA . VAL A 1 191 ? -14.248 -5.874 0.411 1.00 97.00 191 VAL A CA 1
ATOM 1580 C C . VAL A 1 191 ? -13.460 -6.457 1.582 1.00 97.00 191 VAL A C 1
ATOM 1582 O O . VAL A 1 191 ? -13.794 -6.165 2.727 1.00 97.00 191 VAL A O 1
ATOM 1585 N N . ILE A 1 192 ? -12.392 -7.219 1.322 1.00 96.88 192 ILE A N 1
ATOM 1586 C CA . ILE A 1 192 ? -11.543 -7.785 2.382 1.00 96.88 192 ILE A CA 1
ATOM 1587 C C . ILE A 1 192 ? -10.934 -6.672 3.240 1.00 96.88 192 ILE A C 1
ATOM 1589 O O . ILE A 1 192 ? -11.017 -6.746 4.463 1.00 96.88 192 ILE A O 1
ATOM 1593 N N . GLN A 1 193 ? -10.352 -5.644 2.613 1.00 96.75 193 GLN A N 1
ATOM 1594 C CA . GLN A 1 193 ? -9.693 -4.560 3.337 1.00 96.75 193 GLN A CA 1
ATOM 1595 C C . GLN A 1 193 ? -10.697 -3.751 4.158 1.00 96.75 193 GLN A C 1
ATOM 1597 O O . GLN A 1 193 ? -10.484 -3.590 5.349 1.00 96.75 193 GLN A O 1
ATOM 1602 N N . LEU A 1 194 ? -11.824 -3.329 3.575 1.00 92.31 194 LEU A N 1
ATOM 1603 C CA . LEU A 1 194 ? -12.854 -2.582 4.305 1.00 92.31 194 LEU A CA 1
ATOM 1604 C C . LEU A 1 194 ? -13.472 -3.402 5.440 1.00 92.31 194 LEU A C 1
ATOM 1606 O O . LEU A 1 194 ? -13.769 -2.853 6.497 1.00 92.31 194 LEU A O 1
ATOM 1610 N N . THR A 1 195 ? -13.648 -4.713 5.246 1.00 90.06 195 THR A N 1
ATOM 1611 C CA . THR A 1 195 ? -14.114 -5.606 6.316 1.00 90.06 195 THR A CA 1
ATOM 1612 C C . THR A 1 195 ? -13.089 -5.669 7.443 1.00 90.06 195 THR A C 1
ATOM 1614 O O . THR A 1 195 ? -13.448 -5.507 8.605 1.00 90.06 195 THR A O 1
ATOM 1617 N N . PHE A 1 196 ? -11.812 -5.872 7.112 1.00 90.62 196 PHE A N 1
ATOM 1618 C CA . PHE A 1 196 ? -10.738 -5.925 8.098 1.00 90.62 196 PHE A CA 1
ATOM 1619 C C . PHE A 1 196 ? -10.579 -4.599 8.843 1.00 90.62 196 PHE A C 1
ATOM 1621 O O . PHE A 1 196 ? -10.561 -4.598 10.072 1.00 90.62 196 PHE A O 1
ATOM 1628 N N . ASP A 1 197 ? -10.535 -3.482 8.117 1.00 87.12 197 ASP A N 1
ATOM 1629 C CA . ASP A 1 197 ? -10.465 -2.142 8.687 1.00 87.12 197 ASP A CA 1
ATOM 1630 C C . ASP A 1 197 ? -11.663 -1.908 9.595 1.00 87.12 197 ASP A C 1
ATOM 1632 O O . ASP A 1 197 ? -11.468 -1.526 10.737 1.00 87.12 197 ASP A O 1
ATOM 1636 N N . GLY A 1 198 ? -12.884 -2.215 9.144 1.00 80.81 198 GLY A N 1
ATOM 1637 C CA . GLY A 1 198 ? -14.103 -2.144 9.949 1.00 80.81 198 GLY A CA 1
ATOM 1638 C C . GLY A 1 198 ? -14.003 -2.945 11.248 1.00 80.81 198 GLY A C 1
ATOM 1639 O O . GLY A 1 198 ? -14.328 -2.417 12.308 1.00 80.81 198 GLY A O 1
ATOM 1640 N N . CYS A 1 199 ? -13.484 -4.175 11.195 1.00 79.88 199 CYS A N 1
ATOM 1641 C CA . CYS A 1 199 ? -13.235 -4.995 12.381 1.00 79.88 199 CYS A CA 1
ATOM 1642 C C . CYS A 1 199 ? -12.196 -4.363 13.321 1.00 79.88 199 CYS A C 1
ATOM 1644 O O . CYS A 1 199 ? -12.469 -4.211 14.509 1.00 79.88 199 CYS A O 1
ATOM 1646 N N . VAL A 1 200 ? -11.024 -3.957 12.818 1.00 75.06 200 VAL A N 1
ATOM 1647 C CA . VAL A 1 200 ? -9.967 -3.315 13.629 1.00 75.06 200 VAL A CA 1
ATOM 1648 C C . VAL A 1 200 ? -10.476 -2.029 14.269 1.00 75.06 200 VAL A C 1
ATOM 1650 O O . VAL A 1 200 ? -10.227 -1.754 15.437 1.00 75.06 200 VAL A O 1
ATOM 1653 N N . CYS A 1 201 ? -11.223 -1.252 13.504 1.00 64.69 201 CYS A N 1
ATOM 1654 C CA . CYS A 1 201 ? -11.818 0.004 13.900 1.00 64.69 201 CYS A CA 1
ATOM 1655 C C . CYS A 1 201 ? -12.921 -0.138 14.947 1.00 64.69 201 CYS A C 1
ATOM 1657 O O . CYS A 1 201 ? -13.005 0.697 15.846 1.00 64.69 201 CYS A O 1
ATOM 1659 N N . TYR A 1 202 ? -13.734 -1.189 14.851 1.00 56.28 202 TYR A N 1
ATOM 1660 C CA . TYR A 1 202 ? -14.786 -1.501 15.814 1.00 56.28 202 TYR A CA 1
ATOM 1661 C C . TYR A 1 202 ? -14.213 -1.836 17.200 1.00 56.28 202 TYR A C 1
ATOM 1663 O O . TYR A 1 202 ? -14.766 -1.417 18.213 1.00 56.28 202 TYR A O 1
ATOM 1671 N N . TYR A 1 203 ? -13.055 -2.500 17.247 1.00 52.31 203 TYR A N 1
ATOM 1672 C CA . TYR A 1 203 ? -12.308 -2.758 18.484 1.00 52.31 203 TYR A CA 1
ATOM 1673 C C . TYR A 1 203 ? -11.187 -1.729 18.753 1.00 52.31 203 TYR A C 1
ATOM 1675 O O . TYR A 1 203 ? -10.334 -1.967 19.608 1.00 52.31 203 TYR A O 1
ATOM 1683 N N . GLY A 1 204 ? -11.150 -0.601 18.026 1.00 55.25 204 GLY A N 1
ATOM 1684 C CA . GLY A 1 204 ? -9.976 0.274 17.932 1.00 55.25 204 GLY A CA 1
ATOM 1685 C C . GLY A 1 204 ? -10.282 1.764 17.683 1.00 55.25 204 GLY A C 1
ATOM 1686 O O . GLY A 1 204 ? -11.332 2.265 18.088 1.00 55.25 204 GLY A O 1
ATOM 1687 N N . PRO A 1 205 ? -9.367 2.527 17.049 1.00 49.50 205 PRO A N 1
ATOM 1688 C CA . PRO A 1 205 ? -9.413 3.996 16.997 1.00 49.50 205 PRO A CA 1
ATOM 1689 C C . PRO A 1 205 ? -10.636 4.638 16.322 1.00 49.50 205 PRO A C 1
ATOM 1691 O O . PRO A 1 205 ? -10.861 5.825 16.536 1.00 49.50 205 PRO A O 1
ATOM 1694 N N . LEU A 1 206 ? -11.456 3.925 15.534 1.00 47.41 206 LEU A N 1
ATOM 1695 C CA . LEU A 1 206 ? -12.696 4.520 15.001 1.00 47.41 206 LEU A CA 1
ATOM 1696 C C . LEU A 1 206 ? -13.761 4.717 16.080 1.00 47.41 206 LEU A C 1
ATOM 1698 O O . LEU A 1 206 ? -14.621 5.565 15.857 1.00 47.41 206 LEU A O 1
ATOM 1702 N N . ASN A 1 207 ? -13.678 4.062 17.251 1.00 59.34 207 ASN A N 1
ATOM 1703 C CA . ASN A 1 207 ? -14.531 4.428 18.386 1.00 59.34 207 ASN A CA 1
ATOM 1704 C C . ASN A 1 207 ? -14.404 5.940 18.653 1.00 59.34 207 ASN A C 1
ATOM 1706 O O . ASN A 1 207 ? -15.415 6.628 18.742 1.00 59.34 207 ASN A O 1
ATOM 1710 N N . PHE A 1 208 ? -13.183 6.489 18.599 1.00 55.84 208 PHE A N 1
ATOM 1711 C CA . PHE A 1 208 ? -12.907 7.926 18.722 1.00 55.84 208 PHE A CA 1
ATOM 1712 C C . PHE A 1 208 ? -13.566 8.777 17.621 1.00 55.84 208 PHE A C 1
ATOM 1714 O O . PHE A 1 208 ? -14.097 9.847 17.911 1.00 55.84 208 PHE A O 1
ATOM 1721 N N . ILE A 1 209 ? -13.580 8.302 16.371 1.00 55.44 209 ILE A N 1
ATOM 1722 C CA . ILE A 1 209 ? -14.217 9.000 15.235 1.00 55.44 209 ILE A CA 1
ATOM 1723 C C . ILE A 1 209 ? -15.748 8.929 15.333 1.00 55.44 209 ILE A C 1
ATOM 1725 O O . ILE A 1 209 ? -16.435 9.872 14.952 1.00 55.44 209 ILE A O 1
ATOM 1729 N N . THR A 1 210 ? -16.287 7.867 15.931 1.00 64.38 210 THR A N 1
ATOM 1730 C CA . THR A 1 210 ? -17.696 7.758 16.334 1.00 64.38 210 THR A CA 1
ATOM 1731 C C . THR A 1 210 ? -17.963 8.346 17.725 1.00 64.38 210 THR A C 1
ATOM 1733 O O . THR A 1 210 ? -18.902 7.937 18.396 1.00 64.38 210 THR A O 1
ATOM 1736 N N . PHE A 1 211 ? -17.140 9.290 18.192 1.00 72.12 211 PHE A N 1
ATOM 1737 C CA . PHE A 1 211 ? -17.323 9.992 19.471 1.00 72.12 211 PHE A CA 1
ATOM 1738 C C . PHE A 1 211 ? -17.386 9.085 20.710 1.00 72.12 211 PHE A C 1
ATOM 1740 O O . PHE A 1 211 ? -18.082 9.386 21.676 1.00 72.12 211 PHE A O 1
ATOM 1747 N N . ASN A 1 212 ? -16.625 7.996 20.697 1.00 77.06 212 ASN A N 1
ATOM 1748 C CA . ASN A 1 212 ? -16.602 6.953 21.714 1.00 77.06 212 ASN A CA 1
ATOM 1749 C C . ASN A 1 212 ? -17.971 6.278 21.935 1.00 77.06 212 ASN A C 1
ATOM 1751 O O . ASN A 1 212 ? -18.316 5.947 23.066 1.00 77.06 212 ASN A O 1
ATOM 1755 N N . VAL A 1 213 ? -18.747 6.043 20.865 1.00 74.81 213 VAL A N 1
ATOM 1756 C CA . VAL A 1 213 ? -20.076 5.395 20.923 1.00 74.81 213 VAL A CA 1
ATOM 1757 C C . VAL A 1 213 ? -20.077 4.034 21.629 1.00 74.81 213 VAL A C 1
ATOM 1759 O O . VAL A 1 213 ? -21.101 3.639 22.171 1.00 74.81 213 VAL A O 1
ATOM 1762 N N . GLY A 1 214 ? -18.943 3.326 21.678 1.00 77.62 214 GLY A N 1
ATOM 1763 C CA . GLY A 1 214 ? -18.808 2.090 22.456 1.00 77.62 214 GLY A CA 1
ATOM 1764 C C . GLY A 1 214 ? -19.044 2.274 23.963 1.00 77.62 214 GLY A C 1
ATOM 1765 O O . GLY A 1 214 ? -19.354 1.305 24.644 1.00 77.62 214 GLY A O 1
ATOM 1766 N N . TYR A 1 215 ? -18.965 3.509 24.466 1.00 83.44 215 TYR A N 1
ATOM 1767 C CA . TYR A 1 215 ? -19.266 3.900 25.846 1.00 83.44 215 TYR A CA 1
ATOM 1768 C C . TYR A 1 215 ? -20.682 4.492 25.968 1.00 83.44 215 TYR A C 1
ATOM 1770 O O . TYR A 1 215 ? -20.906 5.552 26.560 1.00 83.44 215 TYR A O 1
ATOM 1778 N N . HIS A 1 216 ? -21.654 3.862 25.301 1.00 86.69 216 HIS A N 1
ATOM 1779 C CA . HIS A 1 216 ? -23.013 4.392 25.186 1.00 86.69 216 HIS A CA 1
ATOM 1780 C C . HIS A 1 216 ? -23.738 4.474 26.536 1.00 86.69 216 HIS A C 1
ATOM 1782 O O . HIS A 1 216 ? -24.488 5.420 26.770 1.00 86.69 216 HIS A O 1
ATOM 1788 N N . ASN A 1 217 ? -23.497 3.512 27.431 1.00 89.25 217 ASN A N 1
ATOM 1789 C CA . ASN A 1 217 ? -24.101 3.504 28.764 1.00 89.25 217 ASN A CA 1
ATOM 1790 C C . ASN A 1 217 ? -23.541 4.651 29.615 1.00 89.25 217 ASN A C 1
ATOM 1792 O O . ASN A 1 217 ? -24.305 5.429 30.175 1.00 89.25 217 ASN A O 1
ATOM 1796 N N . GLU A 1 218 ? -22.221 4.828 29.608 1.00 92.62 218 GLU A N 1
ATOM 1797 C CA . GLU A 1 218 ? -21.516 5.924 30.274 1.00 92.62 218 GLU A CA 1
ATOM 1798 C C . GLU A 1 218 ? -22.014 7.283 29.768 1.00 92.62 218 GLU A C 1
ATOM 1800 O O . GLU A 1 218 ? -22.204 8.212 30.552 1.00 92.62 218 GLU A O 1
ATOM 1805 N N . HIS A 1 219 ? -22.264 7.405 28.459 1.00 90.62 219 HIS A N 1
ATOM 1806 C CA . HIS A 1 219 ? -22.861 8.606 27.880 1.00 90.62 219 HIS A CA 1
ATOM 1807 C C . HIS A 1 219 ? -24.283 8.858 28.392 1.00 90.62 219 HIS A C 1
ATOM 1809 O O . HIS A 1 219 ? -24.624 9.996 28.699 1.00 90.62 219 HIS A O 1
ATOM 1815 N N . HIS A 1 220 ? -25.121 7.824 28.478 1.00 92.56 220 HIS A N 1
ATOM 1816 C CA . HIS A 1 220 ? -26.486 7.964 28.980 1.00 92.56 220 HIS A CA 1
ATOM 1817 C C . HIS A 1 220 ? -26.541 8.338 30.464 1.00 92.56 220 HIS A C 1
ATOM 1819 O O . HIS A 1 220 ? -27.413 9.119 30.850 1.00 92.56 220 HIS A O 1
ATOM 1825 N N . ASP A 1 221 ? -25.607 7.832 31.269 1.00 94.94 221 ASP A N 1
ATOM 1826 C CA . ASP A 1 221 ? -25.485 8.191 32.684 1.00 94.94 221 ASP A CA 1
ATOM 1827 C C . ASP A 1 221 ? -24.941 9.616 32.861 1.00 94.94 221 ASP A C 1
ATOM 1829 O O . ASP A 1 221 ? -25.427 10.382 33.696 1.00 94.94 221 ASP A O 1
ATOM 1833 N N . PHE A 1 222 ? -23.959 10.001 32.040 1.00 95.31 222 PHE A N 1
ATOM 1834 C CA . PHE A 1 222 ? -23.281 11.294 32.116 1.00 95.31 222 PHE A CA 1
ATOM 1835 C C . PHE A 1 222 ? -23.306 12.040 30.770 1.00 95.31 222 PHE A C 1
ATOM 1837 O O . PHE A 1 222 ? -22.252 12.294 30.179 1.00 95.31 222 PHE A O 1
ATOM 1844 N N . PRO A 1 223 ? -24.480 12.495 30.292 1.00 91.69 223 PRO A N 1
ATOM 1845 C CA . PRO A 1 223 ? -24.624 13.091 28.957 1.00 91.69 223 PRO A CA 1
ATOM 1846 C C . PRO A 1 223 ? -23.882 14.423 28.794 1.00 91.69 223 PRO A C 1
ATOM 1848 O O . PRO A 1 223 ? -23.626 14.865 27.675 1.00 91.69 223 PRO A O 1
ATOM 1851 N N . ALA A 1 224 ? -23.511 15.064 29.906 1.00 94.31 224 ALA A N 1
ATOM 1852 C CA . ALA A 1 224 ? -22.697 16.276 29.924 1.00 94.31 224 ALA A CA 1
ATOM 1853 C C . ALA A 1 224 ? -21.184 16.006 29.782 1.00 94.31 224 ALA A C 1
ATOM 1855 O O . ALA A 1 224 ? -20.413 16.944 29.569 1.00 94.31 224 ALA A O 1
ATOM 1856 N N . VAL A 1 225 ? -20.734 14.752 29.906 1.00 89.44 225 VAL A N 1
ATOM 1857 C CA . VAL A 1 225 ? -19.336 14.381 29.673 1.00 89.44 225 VAL A CA 1
ATOM 1858 C C . VAL A 1 225 ? -19.122 14.232 28.163 1.00 89.44 225 VAL A C 1
ATOM 1860 O O . VAL A 1 225 ? -19.811 13.440 27.519 1.00 89.44 225 VAL A O 1
ATOM 1863 N N . PRO A 1 226 ? -18.177 14.976 27.558 1.00 85.50 226 PRO A N 1
ATOM 1864 C CA . PRO A 1 226 ? -17.919 14.860 26.130 1.00 85.50 226 PRO A CA 1
ATOM 1865 C C . PRO A 1 226 ? -17.414 13.456 25.790 1.00 85.50 226 PRO A C 1
ATOM 1867 O O . PRO A 1 226 ? -16.639 12.880 26.554 1.00 85.50 226 PRO A O 1
ATOM 1870 N N . GLY A 1 227 ? -17.780 12.949 24.606 1.00 78.69 227 GLY A N 1
ATOM 1871 C CA . GLY A 1 227 ? -17.433 11.598 24.142 1.00 78.69 227 GLY A CA 1
ATOM 1872 C C . GLY A 1 227 ? -15.956 11.240 24.335 1.00 78.69 227 GLY A C 1
ATOM 1873 O O . GLY A 1 227 ? -15.617 10.165 24.821 1.00 78.69 227 GLY A O 1
ATOM 1874 N N . SER A 1 228 ? -15.055 12.193 24.087 1.00 79.81 228 SER A N 1
ATOM 1875 C CA . SER A 1 228 ? -13.606 12.033 24.272 1.00 79.81 228 SER A CA 1
ATOM 1876 C C . SER A 1 228 ? -13.161 11.682 25.701 1.00 79.81 228 SER A C 1
ATOM 1878 O O . SER A 1 228 ? -12.049 11.189 25.870 1.00 79.81 228 SER A O 1
ATOM 1880 N N . ARG A 1 229 ? -14.000 11.913 26.720 1.00 88.75 229 ARG A N 1
ATOM 1881 C CA . ARG A 1 229 ? -13.729 11.631 28.140 1.00 88.75 229 ARG A CA 1
ATOM 1882 C C . ARG A 1 229 ? -14.523 10.446 28.698 1.00 88.75 229 ARG A C 1
ATOM 1884 O O . ARG A 1 229 ? -14.301 10.078 29.844 1.00 88.75 229 ARG A O 1
ATOM 1891 N N . LEU A 1 230 ? -15.396 9.814 27.915 1.00 87.75 230 LEU A N 1
ATOM 1892 C CA . LEU A 1 230 ? -16.133 8.624 28.359 1.00 87.75 230 LEU A CA 1
ATOM 1893 C C . LEU A 1 230 ? -15.237 7.427 28.744 1.00 87.75 230 LEU A C 1
ATOM 1895 O O . LEU A 1 230 ? -15.560 6.767 29.730 1.00 87.75 230 LEU A O 1
ATOM 1899 N N . PRO A 1 231 ? -14.076 7.178 28.094 1.00 88.88 231 PRO A N 1
ATOM 1900 C CA . PRO A 1 231 ? -13.151 6.143 28.562 1.00 88.88 231 PRO A CA 1
ATOM 1901 C C . PRO A 1 231 ? -12.672 6.363 30.004 1.00 88.88 231 PRO A C 1
ATOM 1903 O O . PRO A 1 231 ? -12.443 5.405 30.737 1.00 88.88 231 PRO A O 1
ATOM 1906 N N . GLU A 1 232 ? -12.552 7.624 30.426 1.00 90.31 232 GLU A N 1
ATOM 1907 C CA . GLU A 1 232 ? -12.147 7.978 31.787 1.00 90.31 232 GLU A CA 1
ATOM 1908 C C . GLU A 1 232 ? -13.268 7.710 32.798 1.00 90.31 232 GLU A C 1
ATOM 1910 O O . GLU A 1 232 ? -12.994 7.265 33.908 1.00 90.31 232 GLU A O 1
ATOM 1915 N N . VAL A 1 233 ? -14.531 7.897 32.399 1.00 92.12 233 VAL A N 1
ATOM 1916 C CA . VAL A 1 233 ? -15.699 7.528 33.216 1.00 92.12 233 VAL A CA 1
ATOM 1917 C C . VAL A 1 233 ? -15.706 6.024 33.481 1.00 92.12 233 VAL A C 1
ATOM 1919 O O . VAL A 1 233 ? -15.737 5.618 34.642 1.00 92.12 233 VAL A O 1
ATOM 1922 N N . LYS A 1 234 ? -15.576 5.206 32.423 1.00 89.94 234 LYS A N 1
ATOM 1923 C CA . LYS A 1 234 ? -15.431 3.745 32.543 1.00 89.94 234 LYS A CA 1
ATOM 1924 C C . LYS A 1 234 ? -14.277 3.389 33.478 1.00 89.94 234 LYS A C 1
ATOM 1926 O O . LYS A 1 234 ? -14.431 2.527 34.326 1.00 89.94 234 LYS A O 1
ATOM 1931 N N . ARG A 1 235 ? -13.125 4.057 33.351 1.00 92.06 235 ARG A N 1
ATOM 1932 C CA . ARG A 1 235 ? -11.938 3.776 34.173 1.00 92.06 235 ARG A CA 1
ATOM 1933 C C . ARG A 1 235 ? -12.147 4.084 35.659 1.00 92.06 235 ARG A C 1
ATOM 1935 O O . ARG A 1 235 ? -11.620 3.360 36.497 1.00 92.06 235 ARG A O 1
ATOM 1942 N N . ILE A 1 236 ? -12.849 5.170 35.983 1.00 95.75 236 ILE A N 1
ATOM 1943 C CA . ILE A 1 236 ? -13.088 5.605 37.368 1.00 95.75 236 ILE A CA 1
ATOM 1944 C C . ILE A 1 236 ? -14.154 4.742 38.053 1.00 95.75 236 ILE A C 1
ATOM 1946 O O . ILE A 1 236 ? -14.032 4.494 39.247 1.00 95.75 236 ILE A O 1
ATOM 1950 N N . ALA A 1 237 ? -15.170 4.301 37.310 1.00 95.19 237 ALA A N 1
ATOM 1951 C CA . ALA A 1 237 ? -16.342 3.592 37.829 1.00 95.19 237 ALA A CA 1
ATOM 1952 C C . ALA A 1 237 ? -16.519 2.207 37.174 1.00 95.19 237 ALA A C 1
ATOM 1954 O O . ALA A 1 237 ? -17.634 1.796 36.842 1.00 95.19 237 ALA A O 1
ATOM 1955 N N . ALA A 1 238 ? -15.411 1.504 36.929 1.00 92.50 238 ALA A N 1
ATOM 1956 C CA . ALA A 1 238 ? -15.374 0.259 36.158 1.00 92.50 238 ALA A CA 1
ATOM 1957 C C . ALA A 1 238 ? -16.305 -0.823 36.729 1.00 92.50 238 ALA A C 1
ATOM 1959 O O . ALA A 1 238 ? -16.968 -1.541 35.980 1.00 92.50 238 ALA A O 1
ATOM 1960 N N . GLU A 1 239 ? -16.447 -0.875 38.055 1.00 95.69 239 GLU A N 1
ATOM 1961 C CA . GLU A 1 239 ? -17.293 -1.824 38.776 1.00 95.69 239 GLU A CA 1
ATOM 1962 C C . GLU A 1 239 ? -18.781 -1.759 38.387 1.00 95.69 239 GLU A C 1
ATOM 1964 O O . GLU A 1 239 ? -19.491 -2.758 38.523 1.00 95.69 239 GLU A O 1
ATOM 1969 N N . PHE A 1 240 ? -19.247 -0.624 37.855 1.00 94.50 240 PHE A N 1
ATOM 1970 C CA . PHE A 1 240 ? -20.622 -0.442 37.380 1.00 94.50 240 PHE A CA 1
ATOM 1971 C C . PHE A 1 240 ? -20.813 -0.845 35.914 1.00 94.50 240 PHE A C 1
ATOM 1973 O O . PHE A 1 240 ? -21.936 -1.140 35.503 1.00 94.50 240 PHE A O 1
ATOM 1980 N N . TYR A 1 241 ? -19.737 -0.880 35.124 1.00 91.94 241 TYR A N 1
ATOM 1981 C CA . TYR A 1 241 ? -19.810 -1.041 33.672 1.00 91.94 241 TYR A CA 1
ATOM 1982 C C . TYR A 1 241 ? -19.229 -2.359 33.156 1.00 91.94 241 TYR A C 1
ATOM 1984 O O . TYR A 1 241 ? -19.590 -2.784 32.059 1.00 91.94 241 TYR A O 1
ATOM 1992 N N . ASP A 1 242 ? -18.325 -3.006 33.891 1.00 87.25 242 ASP A N 1
ATOM 1993 C CA . ASP A 1 242 ? -17.603 -4.194 33.412 1.00 87.25 242 ASP A CA 1
ATOM 1994 C C . ASP A 1 242 ? -18.483 -5.446 33.321 1.00 87.25 242 ASP A C 1
ATOM 1996 O O . ASP A 1 242 ? -18.230 -6.322 32.497 1.00 87.25 242 ASP A O 1
ATOM 2000 N N . ASN A 1 243 ? -19.550 -5.508 34.122 1.00 91.31 243 ASN A N 1
ATOM 2001 C CA . ASN A 1 243 ? -20.474 -6.644 34.162 1.00 91.31 243 ASN A CA 1
ATOM 2002 C C . ASN A 1 243 ? -21.776 -6.405 33.376 1.00 91.31 243 ASN A C 1
ATOM 2004 O O . ASN A 1 243 ? -22.686 -7.235 33.430 1.00 91.31 243 ASN A O 1
ATOM 2008 N N . LEU A 1 244 ? -21.905 -5.273 32.673 1.00 89.12 244 LEU A N 1
ATOM 2009 C CA . LEU A 1 244 ? -23.092 -5.004 31.863 1.00 89.12 244 LEU A CA 1
ATOM 2010 C C . LEU A 1 244 ? -23.104 -5.886 30.605 1.00 89.12 244 LEU A C 1
ATOM 2012 O O . LEU A 1 244 ? -22.053 -6.094 29.991 1.00 89.12 244 LEU A O 1
ATOM 2016 N N . PRO A 1 245 ? -24.284 -6.368 30.168 1.00 85.81 245 PRO A N 1
ATOM 2017 C CA . PRO A 1 245 ? -24.414 -7.021 28.875 1.00 85.81 245 PRO A CA 1
ATOM 2018 C C . PRO A 1 245 ? -23.927 -6.090 27.764 1.00 85.81 245 PRO A C 1
ATOM 2020 O O . PRO A 1 245 ? -24.411 -4.967 27.618 1.00 85.81 245 PRO A O 1
ATOM 2023 N N . GLN A 1 246 ? -22.968 -6.568 26.979 1.00 79.62 246 GLN A N 1
ATOM 2024 C CA . GLN A 1 246 ? -22.379 -5.830 25.871 1.00 79.62 246 GLN A CA 1
ATOM 2025 C C . GLN A 1 246 ? -22.233 -6.744 24.663 1.00 79.62 246 GLN A C 1
ATOM 2027 O O . GLN A 1 246 ? -21.999 -7.948 24.793 1.00 79.62 246 GLN A O 1
ATOM 2032 N N . HIS A 1 247 ? -22.353 -6.160 23.478 1.00 77.88 247 HIS A N 1
ATOM 2033 C CA . HIS A 1 247 ? -22.083 -6.870 22.242 1.00 77.88 247 HIS A CA 1
ATOM 2034 C C . HIS A 1 247 ? -20.664 -6.586 21.788 1.00 77.88 247 HIS A C 1
ATOM 2036 O O . HIS A 1 247 ? -20.225 -5.440 21.751 1.00 77.88 247 HIS A O 1
ATOM 2042 N N . ASN A 1 248 ? -19.982 -7.647 21.378 1.00 68.69 248 ASN A N 1
ATOM 2043 C CA . ASN A 1 248 ? -18.628 -7.556 20.866 1.00 68.69 248 ASN A CA 1
ATOM 2044 C C . ASN A 1 248 ? -18.601 -7.501 19.338 1.00 68.69 248 ASN A C 1
ATOM 2046 O O . ASN A 1 248 ? -17.522 -7.611 18.799 1.00 68.69 248 ASN A O 1
ATOM 2050 N N . SER A 1 249 ? -19.710 -7.398 18.597 1.00 68.25 249 SER A N 1
ATOM 2051 C CA . SER A 1 249 ? -19.672 -7.309 17.124 1.00 68.25 249 SER A CA 1
ATOM 2052 C C . SER A 1 249 ? -20.933 -6.663 16.559 1.00 68.25 249 SER A C 1
ATOM 2054 O O . SER A 1 249 ? -22.033 -7.158 16.791 1.00 68.25 249 SER A O 1
ATOM 2056 N N . TRP A 1 250 ? -20.785 -5.603 15.757 1.00 64.69 250 TRP A N 1
ATOM 2057 C CA . TRP A 1 250 ? -21.918 -4.954 15.081 1.00 64.69 250 TRP A CA 1
ATOM 2058 C C . TRP A 1 250 ? -22.545 -5.853 14.015 1.00 64.69 250 TRP A C 1
ATOM 2060 O O . TRP A 1 250 ? -23.760 -5.876 13.867 1.00 64.69 250 TRP A O 1
ATOM 2070 N N . VAL A 1 251 ? -21.726 -6.635 13.306 1.00 70.25 251 VAL A N 1
ATOM 2071 C CA . VAL A 1 251 ? -22.225 -7.599 12.316 1.00 70.25 251 VAL A CA 1
ATOM 2072 C C . VAL A 1 251 ? -23.025 -8.699 13.004 1.00 70.25 251 VAL A C 1
ATOM 2074 O O . VAL A 1 251 ? -24.075 -9.055 12.487 1.00 70.25 251 VAL A O 1
ATOM 2077 N N . SER A 1 252 ? -22.586 -9.179 14.178 1.00 77.12 252 SER A N 1
ATOM 2078 C CA . SER A 1 252 ? -23.383 -10.121 14.979 1.00 77.12 252 SER A CA 1
ATOM 2079 C C . SER A 1 252 ? -24.695 -9.478 15.394 1.00 77.12 252 SER A C 1
ATOM 2081 O O . SER A 1 252 ? -25.734 -10.024 15.084 1.00 77.12 252 SER A O 1
ATOM 2083 N N . VAL A 1 253 ? -24.672 -8.269 15.969 1.00 81.38 253 VAL A N 1
ATOM 2084 C CA . VAL A 1 253 ? -25.903 -7.564 16.373 1.00 81.38 253 VAL A CA 1
ATOM 2085 C C . VAL A 1 253 ? -26.882 -7.405 15.209 1.00 81.38 253 VAL A C 1
ATOM 2087 O O . VAL A 1 253 ? -28.072 -7.644 15.383 1.00 81.38 253 VAL A O 1
ATOM 2090 N N . LEU A 1 254 ? -26.405 -7.013 14.024 1.00 85.06 254 LEU A N 1
ATOM 2091 C CA . LEU A 1 254 ? -27.254 -6.879 12.838 1.00 85.06 254 LEU A CA 1
ATOM 2092 C C . LEU A 1 254 ? -27.752 -8.231 12.324 1.00 85.06 254 LEU A C 1
ATOM 2094 O O . LEU A 1 254 ? -28.908 -8.336 11.928 1.00 85.06 254 LEU A O 1
ATOM 2098 N N . TYR A 1 255 ? -26.892 -9.247 12.309 1.00 86.69 255 TYR A N 1
ATOM 2099 C CA . TYR A 1 255 ? -27.253 -10.597 11.895 1.00 86.69 255 TYR A CA 1
ATOM 2100 C C . TYR A 1 255 ? -28.297 -11.192 12.841 1.00 86.69 255 TYR A C 1
ATOM 2102 O O . TYR A 1 255 ? -29.343 -11.627 12.376 1.00 86.69 255 TYR A O 1
ATOM 2110 N N . ASP A 1 256 ? -28.056 -11.130 14.150 1.00 90.19 256 ASP A N 1
ATOM 2111 C CA . ASP A 1 256 ? -28.944 -11.612 15.205 1.00 90.19 256 ASP A CA 1
ATOM 2112 C C . ASP A 1 256 ? -30.280 -10.862 15.146 1.00 90.19 256 ASP A C 1
ATOM 2114 O O . ASP A 1 256 ? -31.330 -11.485 15.117 1.00 90.19 256 ASP A O 1
ATOM 2118 N N . PHE A 1 257 ? -30.275 -9.534 14.982 1.00 91.06 257 PHE A N 1
ATOM 2119 C CA . PHE A 1 257 ? -31.513 -8.762 14.811 1.00 91.06 257 PHE A CA 1
ATOM 2120 C C . PHE A 1 257 ? -32.336 -9.167 13.574 1.00 91.06 257 PHE A C 1
ATOM 2122 O O . PHE A 1 257 ? -33.553 -8.999 13.568 1.00 91.06 257 PHE A O 1
ATOM 2129 N N . VAL A 1 258 ? -31.691 -9.644 12.504 1.00 93.44 258 VAL A N 1
ATOM 2130 C CA . VAL A 1 258 ? -32.371 -10.064 11.266 1.00 93.44 258 VAL A CA 1
ATOM 2131 C C . VAL A 1 258 ? -32.790 -11.535 11.309 1.00 93.44 258 VAL A C 1
ATOM 2133 O O . VAL A 1 258 ? -33.822 -11.885 10.739 1.00 93.44 258 VAL A O 1
ATOM 2136 N N . MET A 1 259 ? -31.984 -12.393 11.931 1.00 94.88 259 MET A N 1
ATOM 2137 C CA . MET A 1 259 ? -32.095 -13.849 11.821 1.00 94.88 259 MET A CA 1
ATOM 2138 C C . MET A 1 259 ? -32.662 -14.522 13.071 1.00 94.88 259 MET A C 1
ATOM 2140 O O . MET A 1 259 ? -33.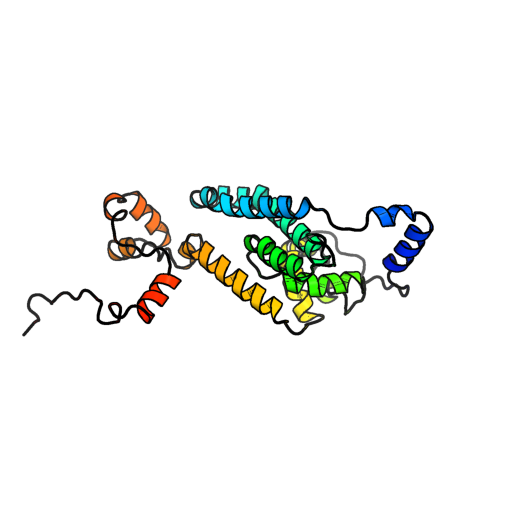206 -15.619 12.954 1.00 94.88 259 MET A O 1
ATOM 2144 N N . ASP A 1 260 ? -32.536 -13.907 14.248 1.00 93.31 260 ASP A N 1
ATOM 2145 C CA . ASP A 1 260 ? -33.074 -14.445 15.494 1.00 93.31 260 ASP A CA 1
ATOM 2146 C C . ASP A 1 260 ? -34.564 -14.078 15.620 1.00 93.31 260 ASP A C 1
ATOM 2148 O O . ASP A 1 260 ? -34.899 -12.895 15.734 1.00 93.31 260 ASP A O 1
ATOM 2152 N N . PRO A 1 261 ? -35.487 -15.058 15.611 1.00 93.19 261 PRO A N 1
ATOM 2153 C CA . PRO A 1 261 ? -36.917 -14.784 15.720 1.00 93.19 261 PRO A CA 1
ATOM 2154 C C . PRO A 1 261 ? -37.330 -14.180 17.074 1.00 93.19 261 PRO A C 1
ATOM 2156 O O . PRO A 1 261 ? -38.434 -13.641 17.172 1.00 93.19 261 PRO A O 1
ATOM 2159 N N . GLU A 1 262 ? -36.489 -14.256 18.112 1.00 92.50 262 GLU A N 1
ATOM 2160 C CA . GLU A 1 262 ? -36.749 -13.642 19.420 1.00 92.50 262 GLU A CA 1
ATOM 2161 C C . GLU A 1 262 ? -36.324 -12.162 19.482 1.00 92.50 262 GLU A C 1
ATOM 2163 O O . GLU A 1 262 ? -36.761 -11.423 20.372 1.00 92.50 262 GLU A O 1
ATOM 2168 N N . ILE A 1 263 ? -35.510 -11.694 18.528 1.00 89.44 263 ILE A N 1
ATOM 2169 C CA . ILE A 1 263 ? -34.955 -10.338 18.508 1.00 89.44 263 ILE A CA 1
ATOM 2170 C C . ILE A 1 263 ? -35.650 -9.503 17.425 1.00 89.44 263 ILE A C 1
ATOM 2172 O O . ILE A 1 263 ? -35.744 -9.870 16.262 1.00 89.44 263 ILE A O 1
ATOM 2176 N N . GLY A 1 264 ? -36.147 -8.323 17.800 1.00 90.75 264 GLY A N 1
ATOM 2177 C CA . GLY A 1 264 ? -36.806 -7.414 16.863 1.00 90.75 264 GLY A CA 1
ATOM 2178 C C . GLY A 1 264 ? -37.251 -6.105 17.517 1.00 90.75 264 GLY A C 1
ATOM 2179 O O . GLY A 1 264 ? -36.917 -5.839 18.672 1.00 90.75 264 GLY A O 1
ATOM 2180 N N . PRO A 1 265 ? -38.044 -5.257 16.836 1.00 91.69 265 PRO A N 1
ATOM 2181 C CA . PRO A 1 265 ? -38.486 -3.973 17.391 1.00 91.69 265 PRO A CA 1
ATOM 2182 C C . PRO A 1 265 ? -39.253 -4.073 18.722 1.00 91.69 265 PRO A C 1
ATOM 2184 O O . PRO A 1 265 ? -39.234 -3.123 19.508 1.00 91.69 265 PRO A O 1
ATOM 2187 N N . TYR A 1 266 ? -39.909 -5.212 18.983 1.00 90.00 266 TYR A N 1
ATOM 2188 C CA . TYR A 1 266 ? -40.600 -5.502 20.244 1.00 90.00 266 TYR A CA 1
ATOM 2189 C C . TYR A 1 266 ? -39.666 -5.945 21.380 1.00 90.00 266 TYR A C 1
ATOM 2191 O O . TYR A 1 266 ? -40.058 -5.829 22.540 1.00 90.00 266 TYR A O 1
ATOM 2199 N N . ALA A 1 267 ? -38.435 -6.373 21.080 1.00 88.56 267 ALA A N 1
ATOM 2200 C CA . ALA A 1 267 ? -37.408 -6.738 22.058 1.00 88.56 267 ALA A CA 1
ATOM 2201 C C . ALA A 1 267 ? -36.788 -5.476 22.694 1.00 88.56 267 ALA A C 1
ATOM 2203 O O . ALA A 1 267 ? -35.603 -5.179 22.559 1.00 88.56 267 ALA A O 1
ATOM 2204 N N . ARG A 1 268 ? -37.627 -4.666 23.350 1.00 86.75 268 ARG A N 1
ATOM 2205 C CA . ARG A 1 268 ? -37.245 -3.423 24.029 1.00 86.75 268 ARG A CA 1
ATOM 2206 C C . ARG A 1 268 ? -37.874 -3.359 25.410 1.00 86.75 268 ARG A C 1
ATOM 2208 O O . ARG A 1 268 ? -39.075 -3.562 25.571 1.00 86.75 268 ARG A O 1
ATOM 2215 N N . MET A 1 269 ? -37.084 -2.952 26.398 1.00 86.69 269 MET A N 1
ATOM 2216 C CA . MET A 1 269 ? -37.611 -2.608 27.715 1.00 86.69 269 MET A CA 1
ATOM 2217 C C . MET A 1 269 ? -38.338 -1.261 27.648 1.00 86.69 269 MET A C 1
ATOM 2219 O O . MET A 1 269 ? -37.730 -0.224 27.383 1.00 86.69 269 MET A O 1
ATOM 2223 N N . LYS A 1 270 ? -39.648 -1.269 27.905 1.00 88.56 270 LYS A N 1
ATOM 2224 C CA . LYS A 1 270 ? -40.458 -0.059 28.097 1.00 88.56 270 LYS A CA 1
ATOM 2225 C C . LYS A 1 270 ? -40.795 0.092 29.575 1.00 88.56 270 LYS A C 1
ATOM 2227 O O . LYS A 1 270 ? -41.114 -0.886 30.245 1.00 88.56 270 LYS A O 1
ATOM 2232 N N . ARG A 1 271 ? -40.747 1.323 30.081 1.00 88.12 271 ARG A N 1
ATOM 2233 C CA . ARG A 1 271 ? -41.176 1.660 31.443 1.00 88.12 271 ARG A CA 1
ATOM 2234 C C . ARG A 1 271 ? -42.487 2.435 31.351 1.00 88.12 271 ARG A C 1
ATOM 2236 O O . ARG A 1 271 ? -42.575 3.376 30.567 1.00 88.12 271 ARG A O 1
ATOM 2243 N N . ARG A 1 272 ? -43.495 2.016 32.115 1.00 86.69 272 ARG A N 1
ATOM 2244 C CA . ARG A 1 272 ? -44.772 2.733 32.234 1.00 86.69 272 ARG A CA 1
ATOM 2245 C C . ARG A 1 272 ? -44.570 4.036 32.996 1.00 86.69 272 ARG A C 1
ATOM 2247 O O . ARG A 1 272 ? -43.778 4.075 33.942 1.00 86.69 272 ARG A O 1
ATOM 2254 N N . HIS A 1 273 ? -45.252 5.097 32.576 1.00 80.00 273 HIS A N 1
ATOM 2255 C CA . HIS A 1 273 ? -45.113 6.383 33.238 1.00 80.00 273 HIS A CA 1
ATOM 2256 C C . HIS A 1 273 ? -46.005 6.416 34.476 1.00 80.00 273 HIS A C 1
ATOM 2258 O O . HIS A 1 273 ? -47.220 6.234 34.407 1.00 80.00 273 HIS A O 1
ATOM 2264 N N . ARG A 1 274 ? -45.397 6.653 35.638 1.00 77.56 274 ARG A N 1
ATOM 2265 C CA . ARG A 1 274 ? -46.132 6.682 36.902 1.00 77.56 274 ARG A CA 1
ATOM 2266 C C . ARG A 1 274 ? -47.067 7.898 36.908 1.00 77.56 274 ARG A C 1
ATOM 2268 O O . ARG A 1 274 ? -46.594 9.023 36.982 1.00 77.56 274 ARG A O 1
ATOM 2275 N N . GLY A 1 275 ? -48.378 7.661 36.824 1.00 73.56 275 GLY A N 1
ATOM 2276 C CA . GLY A 1 275 ? -49.409 8.707 36.896 1.00 73.56 275 GLY A CA 1
ATOM 2277 C C . GLY A 1 275 ? -49.898 9.281 35.559 1.00 73.56 275 GLY A C 1
ATOM 2278 O O . GLY A 1 275 ? -50.698 10.209 35.590 1.00 73.56 275 GLY A O 1
ATOM 2279 N N . LEU A 1 276 ? -49.460 8.746 34.411 1.00 69.75 276 LEU A N 1
ATOM 2280 C CA . LEU A 1 276 ? -50.001 9.114 33.086 1.00 69.75 276 LEU A CA 1
ATOM 2281 C C . LEU A 1 276 ? -50.713 7.956 32.367 1.00 69.75 276 LEU A C 1
ATOM 2283 O O . LEU A 1 276 ? -51.247 8.158 31.281 1.00 69.75 276 LEU A O 1
ATOM 2287 N N . ASP A 1 277 ? -50.750 6.768 32.971 1.00 63.97 277 ASP A N 1
ATOM 2288 C CA . ASP A 1 277 ? -51.537 5.644 32.466 1.00 63.97 277 ASP A CA 1
ATOM 2289 C C . ASP A 1 277 ? -52.981 5.776 32.999 1.00 63.97 277 ASP A C 1
ATOM 2291 O O . ASP A 1 277 ? -53.279 5.309 34.103 1.00 63.97 277 ASP A O 1
ATOM 2295 N N . GLN A 1 278 ? -53.841 6.475 32.245 1.00 58.28 278 GLN A N 1
ATOM 2296 C CA . GLN A 1 278 ? -55.308 6.388 32.347 1.00 58.28 278 GLN A CA 1
ATOM 2297 C C . GLN A 1 278 ? -55.838 5.379 31.330 1.00 58.28 278 GLN A C 1
ATOM 2299 O O . GLN A 1 278 ? -55.324 5.379 30.187 1.00 58.28 278 GLN A O 1
#

Solvent-accessible surface area (backbone atoms only — not comparable to full-atom values): 16361 Å² total; per-residue (Å²): 134,72,62,64,65,84,71,91,70,85,87,89,75,92,68,77,64,62,60,67,60,50,50,51,56,49,43,71,77,42,55,72,59,64,75,73,64,76,48,48,83,60,52,49,56,55,51,49,50,52,49,51,51,58,59,58,42,54,77,60,53,76,80,48,56,70,71,58,40,54,50,45,42,53,74,47,49,42,51,51,48,53,52,38,53,52,47,43,52,44,26,55,75,16,34,47,62,22,78,94,31,55,64,60,15,52,57,48,22,50,59,56,31,54,86,69,76,56,66,43,50,57,57,46,36,62,51,51,58,36,28,74,74,36,54,84,36,88,58,67,11,53,84,60,77,50,73,66,54,56,63,69,35,33,35,48,62,32,40,54,53,48,60,76,41,39,70,55,47,71,70,47,40,34,66,70,70,51,63,68,84,83,50,75,65,43,55,51,36,39,53,52,38,54,50,50,48,49,54,53,26,72,81,37,74,44,30,61,78,56,46,31,54,88,42,49,65,57,35,70,77,37,70,87,56,56,40,92,49,37,68,55,52,48,66,77,48,37,89,76,57,74,81,52,94,77,82,93,44,71,68,53,53,54,46,43,48,72,69,36,92,83,39,49,94,79,68,59,96,78,81,84,61,90,91,71,79,126

Foldseek 3Di:
DFDFAPDLDDDDDPDADCCVVVVVVCCVVCVVVVVVPAADQCLLVVLVVLLVVLVVCLVVLQPDDPVVNVVCCVPPVVVSLVVLVVSLVCLLVVRHPTPVCNVVSLVSLLSSCQSVLALPSVVCSVLVVQCVVRPPPQQSNLLDDDSVLCVQQRTPVSVVVCVVCVVVSVVCSCCPRPNDDDDPSSVVSRVSSCVSSVLSLLVDDCCVVVLVCQLVVLCVVPVVDGSVCSVVSCVVPVVVPVPDDDDSDPVCVVCCCVPPPVHYPVPDDDDDDVPPPD

InterPro domains:
  IPR005804 Fatty acid desaturase domain [PF00487] (71-173)
  IPR005804 Fatty acid desaturase domain [PF00487] (201-243)
  IPR011388 Sphingolipid delta4-desaturase [PIRSF017228] (3-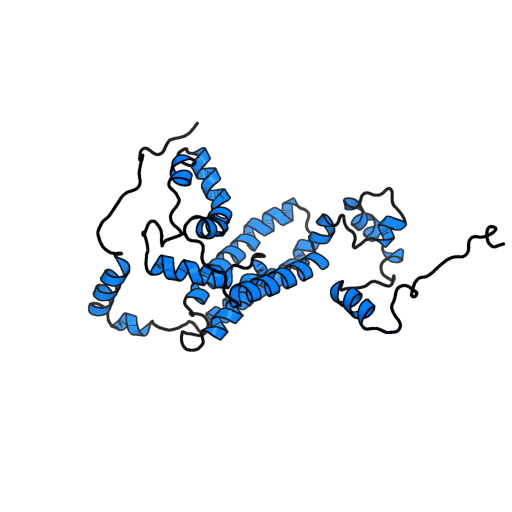274)
  IPR013866 Sphingolipid delta4-desaturase, N-terminal [PF08557] (6-42)
  IPR013866 Sphingolipid delta4-desaturase, N-terminal [SM01269] (5-43)

pLDDT: mean 89.62, std 9.88, range [47.41, 98.56]

Organism: Ooceraea biroi (NCBI:txid2015173)

Sequence (278 aa):
MGQRVSRSDFEWVYTEEPHATRRKIILEKYPQIKRLFGYDPNFKWVVTGMVLMQFLSFFIVKDLSYPKLLLLAYCFGGVINHSLMLAIHEISHNLAFGHARPMANRLFGFFANLPIGIPISISFKKYHLEHHRYQGDEKLDTDLPTLLEAKLFSTTFGKFCWILLQPLFYAFRPLITYPKIPTALEYVNLVIQLTFDGCVCYYGPLNFITFNVGYHNEHHDFPAVPGSRLPEVKRIAAEFYDNLPQHNSWVSVLYDFVMDPEIGPYARMKRRHRGLDQ

Radius of gyration: 26.25 Å; Cα contacts (8 Å, |Δi|>4): 212; chains: 1; bounding box: 83×53×67 Å

Mean predicted aligned error: 10.28 Å

Secondary structure (DSSP, 8-state):
---B----S-----SPPHHHHHHHHHHHH-GGGGGG-S--TTHHHHHHHHHHHHHHHHHHHTT--HHHHHHHIIIIIHHHHHHHHHHHHHHHTTTTT-TT-HHHHHHHHHHHHGGGSS--HHHHHHHHHHHHHSTT-TTT-TTSPPHHHHHHT-BHHHHHHHHHTHHHHHHHHHHHHSPPPPPHHHHHHHHHHHHHHHHHHHTSTHHHHTTTGGGHHHHHH-TTS-GGGHHHHHHHSHHHHTTS---S-HHHHHHHHHH-TT-STT-------TTT--